Protein AF-0000000075249886 (afdb_homodimer)

Sequence (332 aa):
MVVPLLKQAVIFDPDPRWSGSDPETHKLWENEHRNGFTHSFVIHNPRDYGFQKGIPAKNGGERFGVSMYHQLHCLAIIHMVYFNQTDNHQHRRGLSSLEDMTLLNLLHVEHCFDYLRQAIQCSADSTVEWARVEENGKRKQVDGWGVPHYGCKDVRVIEDFIAQHQMVVPLLKQAVIFDPDPRWSGSDPETHKLWENEHRNGFTHSFVIHNPRDYGFQKGIPAKNGGERFGVSMYHQLHCLAIIHMVYFNQTDNHQHRRGLSSLEDMTLLNLLHVEHCFDYLRQAIQCSADSTVEWARVEENGKRKQVDGWGVPHYGCKDVRVIEDFIAQHQ

Radius of gyration: 20.51 Å; Cα contacts (8 Å, |Δi|>4): 536; chains: 2; bounding box: 47×63×44 Å

Secondary structure (DSSP, 8-state):
-PPPBPSSPEEP---GGGSSS-HHHHHHHHHHHHHHHHS-EEES-GGGGT----EE-TTSSEEEEEHHHHHHHHHHHHHHHHHHHHS------S-S-HHHHHHHHHHHHHHHHHHHHHHHHHH----EE-PPPPTTS-------TTPEES--B-HHHHHHHHHHT-/--PPBPSSPEEP---GGGSSS-HHHHHHHHHHHHHHHHS-EEES-GGGGT----EE-TTSSEEEEEHHHHHHHHHHHHHHHHHHHHS------S-S-HHHHHHHHHHHHHHHHHHHHHHHHHH----EE-PPPPTTS-------TTPEES--B-HHHHHHHHHHT-

InterPro domains:
  IPR021765 Mycotoxin biosynthesis protein UstYa-like [PF11807] (21-165)
  IPR021765 Mycotoxin biosynthesis protein UstYa-like [PTHR33365] (3-166)

pLDDT: mean 87.59, std 17.64, range [33.44, 98.88]

Solvent-accessible surface area (backbone atoms only — not comparable to full-atom values): 17968 Å² total; per-residue (Å²): 119,90,66,55,65,38,90,62,59,47,63,44,61,91,56,69,67,68,40,78,88,47,71,68,26,50,50,52,41,53,48,37,36,48,32,41,62,68,59,27,29,45,42,78,60,47,62,81,75,71,46,66,64,30,22,77,40,94,86,71,24,28,31,31,38,32,45,34,38,44,48,44,14,33,52,24,49,50,50,51,54,54,45,40,69,63,59,69,47,71,74,67,67,82,69,70,65,67,64,60,50,47,48,52,45,45,53,49,46,38,51,30,53,48,52,46,53,51,49,46,49,28,55,38,46,57,41,71,25,40,27,42,74,44,94,87,64,47,42,85,46,68,76,52,59,76,34,67,32,65,77,25,30,41,53,62,58,58,52,50,53,32,71,75,25,97,120,88,65,55,64,38,92,60,60,46,63,44,60,92,56,69,68,69,42,78,88,47,70,69,24,50,50,54,41,51,48,38,35,49,33,41,64,70,57,28,29,46,41,78,60,46,63,83,74,71,45,66,64,30,22,77,39,94,86,70,24,28,32,31,40,32,44,33,39,44,47,45,15,33,53,24,50,50,50,51,53,55,46,38,69,63,60,71,48,73,72,67,66,83,69,73,62,68,64,59,51,48,48,52,45,45,53,50,45,39,50,30,52,47,50,45,53,51,48,45,50,28,55,39,46,56,40,70,24,41,27,42,76,42,94,88,65,48,42,84,47,66,78,53,60,75,34,67,33,66,76,27,29,41,54,64,59,58,52,52,52,32,71,75,25,98

Foldseek 3Di:
DDFAFDQFWDFDADDCLCDDDDPSNLVVLVVLLCCQPLLKFWDQCVVVVVDDAAPQDPVNTHIDGDLVSVLSNLVSLLVCVVVVVVVVPCPVPDDPDPVVCVVVSVVSNVVNVVSNVVVCVVVVQPFDFAFDQDPVRDGDDTPRGRGTRRGHTDCVVSVVVSVVGD/DDFAFDPFWDFDADDCQCDDDDPSNLVVLVVLLCCQPLLKFWDQCVVVVVDDAAPQDPVNTHIDGDLVSVLSNLVSLLVCVVVCVVVVPCPVPDDPDPVVCVVVSVVSNVCNVVSNVVVCVVVVQPFDFAFDQDPVRDGDDTPRGRGTRRGHTDCVVSVVVSVVGD

Structure (mmCIF, N/CA/C/O backbone):
data_AF-0000000075249886-model_v1
#
loop_
_entity.id
_entity.type
_entity.pdbx_description
1 polymer 'HNH nuclease domain-containing protein'
#
loop_
_atom_site.group_PDB
_atom_site.id
_atom_site.type_symbol
_atom_site.label_atom_id
_atom_site.label_alt_id
_atom_site.label_comp_id
_atom_site.label_asym_id
_atom_site.label_entity_id
_atom_site.label_seq_id
_atom_site.pdbx_PDB_ins_code
_atom_site.Cartn_x
_atom_site.Cartn_y
_atom_site.Cartn_z
_atom_site.occupancy
_atom_site.B_iso_or_equiv
_atom_site.auth_seq_id
_atom_site.auth_comp_id
_atom_site.auth_asym_id
_atom_site.auth_atom_id
_atom_site.pdbx_PDB_model_num
ATOM 1 N N . MET A 1 1 ? -12.383 -14.469 -1.642 1 68.94 1 MET A N 1
ATOM 2 C CA . MET A 1 1 ? -12.57 -14.602 -0.2 1 68.94 1 MET A CA 1
ATOM 3 C C . MET A 1 1 ? -12.938 -13.258 0.426 1 68.94 1 MET A C 1
ATOM 5 O O . MET A 1 1 ? -12.336 -12.234 0.102 1 68.94 1 MET A O 1
ATOM 9 N N . VAL A 1 2 ? -14.047 -13.297 1.207 1 81.88 2 VAL A N 1
ATOM 10 C CA . VAL A 1 2 ? -14.469 -12.078 1.901 1 81.88 2 VAL A CA 1
ATOM 11 C C . VAL A 1 2 ? -13.789 -12 3.266 1 81.88 2 VAL A C 1
ATOM 13 O O . VAL A 1 2 ? -13.922 -12.914 4.086 1 81.88 2 VAL A O 1
ATOM 16 N N . VAL A 1 3 ? -12.977 -11.016 3.461 1 94.75 3 VAL A N 1
ATOM 17 C CA . VAL A 1 3 ? -12.297 -10.789 4.734 1 94.75 3 VAL A CA 1
ATOM 18 C C . VAL A 1 3 ? -13.055 -9.734 5.539 1 94.75 3 VAL A C 1
ATOM 20 O O . VAL A 1 3 ? -13.219 -8.602 5.09 1 94.75 3 VAL A O 1
ATOM 23 N N . PRO A 1 4 ? -13.562 -10.141 6.742 1 96.19 4 PRO A N 1
ATOM 24 C CA . PRO A 1 4 ? -14.352 -9.18 7.516 1 96.19 4 PRO A CA 1
ATOM 25 C C . PRO A 1 4 ? -13.516 -8.023 8.047 1 96.19 4 PRO A C 1
ATOM 27 O O . PRO A 1 4 ? -12.305 -8.164 8.242 1 96.19 4 PRO A O 1
ATOM 30 N N . LEU A 1 5 ? -14.211 -6.898 8.266 1 95.25 5 LEU A N 1
ATOM 31 C CA . LEU A 1 5 ? -13.586 -5.773 8.953 1 95.25 5 LEU A CA 1
ATOM 32 C C . LEU A 1 5 ? -13.367 -6.086 10.43 1 95.25 5 LEU A C 1
ATOM 34 O O . LEU A 1 5 ? -14.172 -6.785 11.039 1 95.25 5 LEU A O 1
ATOM 38 N N . LEU A 1 6 ? -12.273 -5.598 10.977 1 97.12 6 LEU A N 1
ATOM 39 C CA . LEU A 1 6 ? -12.086 -5.629 12.422 1 97.12 6 LEU A CA 1
ATOM 40 C C . LEU A 1 6 ? -13.109 -4.746 13.125 1 97.12 6 LEU A C 1
ATOM 42 O O . LEU A 1 6 ? -13.484 -3.689 12.609 1 97.12 6 LEU A O 1
ATOM 46 N N . LYS A 1 7 ? -13.531 -5.176 14.266 1 94.56 7 LYS A N 1
ATOM 47 C CA . LYS A 1 7 ? -14.5 -4.406 15.039 1 94.56 7 LYS A CA 1
ATOM 48 C C . LYS A 1 7 ? -13.867 -3.148 15.617 1 94.56 7 LYS A C 1
ATOM 50 O O . LYS A 1 7 ? -14.516 -2.102 15.703 1 94.56 7 LYS A O 1
ATOM 55 N N . GLN A 1 8 ? -12.672 -3.307 16.031 1 96.5 8 GLN A N 1
ATOM 56 C CA . GLN A 1 8 ? -11.969 -2.184 16.625 1 96.5 8 GLN A CA 1
ATOM 57 C C . GLN A 1 8 ? -11.062 -1.49 15.617 1 96.5 8 GLN A C 1
ATOM 59 O O . GLN A 1 8 ? -10.539 -2.131 14.703 1 96.5 8 GLN A O 1
ATOM 64 N N . ALA A 1 9 ? -10.914 -0.192 15.852 1 97 9 ALA A N 1
ATOM 65 C CA . ALA A 1 9 ? -9.984 0.563 15.008 1 97 9 ALA A CA 1
ATOM 66 C C . ALA A 1 9 ? -8.547 0.102 15.219 1 97 9 ALA A C 1
ATOM 68 O O . ALA A 1 9 ? -8.18 -0.33 16.312 1 97 9 ALA A O 1
ATOM 69 N N . VAL A 1 10 ? -7.766 0.147 14.18 1 98.44 10 VAL A N 1
ATOM 70 C CA . VAL A 1 10 ? -6.328 -0.089 14.266 1 98.44 10 VAL A CA 1
ATOM 71 C C . VAL A 1 10 ? -5.586 1.245 14.289 1 98.44 10 VAL A C 1
ATOM 73 O O . VAL A 1 10 ? -5.805 2.102 13.43 1 98.44 10 VAL A O 1
ATOM 76 N N . ILE A 1 11 ? -4.734 1.46 15.281 1 98.44 11 ILE A N 1
ATOM 77 C CA . ILE A 1 11 ? -3.926 2.67 15.359 1 98.44 11 ILE A CA 1
ATOM 78 C C . ILE A 1 11 ? -2.543 2.406 14.766 1 98.44 11 ILE A C 1
ATOM 80 O O . ILE A 1 11 ? -1.862 1.456 15.164 1 98.44 11 ILE A O 1
ATOM 84 N N . PHE A 1 12 ? -2.176 3.197 13.711 1 98.38 12 PHE A N 1
ATOM 85 C CA . PHE A 1 12 ? -0.809 3.104 13.211 1 98.38 12 PHE A CA 1
ATOM 86 C C . PHE A 1 12 ? 0.157 3.83 14.133 1 98.38 12 PHE A C 1
ATOM 88 O O . PHE A 1 12 ? -0.012 5.02 14.406 1 98.38 12 PHE A O 1
ATOM 95 N N . ASP A 1 13 ? 1.096 3.145 14.641 1 98.06 13 ASP A N 1
ATOM 96 C CA . ASP A 1 13 ? 2.184 3.691 15.445 1 98.06 13 ASP A CA 1
ATOM 97 C C . ASP A 1 13 ? 3.539 3.203 14.945 1 98.06 13 ASP A C 1
ATOM 99 O O . ASP A 1 13 ? 3.639 2.117 14.367 1 98.06 13 ASP A O 1
ATOM 103 N N . PRO A 1 14 ? 4.543 4.082 15.164 1 96.88 14 PRO A N 1
ATOM 104 C CA . PRO A 1 14 ? 5.863 3.592 14.758 1 96.88 14 PRO A CA 1
ATOM 105 C C . PRO A 1 14 ? 6.215 2.248 15.391 1 96.88 14 PRO A C 1
ATOM 107 O O . PRO A 1 14 ? 5.992 2.051 16.594 1 96.88 14 PRO A O 1
ATOM 110 N N . ASP A 1 15 ? 6.645 1.333 14.602 1 97.06 15 ASP A N 1
ATOM 111 C CA . ASP A 1 15 ? 7.152 0.042 15.062 1 97.06 15 ASP A CA 1
ATOM 112 C C . ASP A 1 15 ? 8.664 -0.043 14.898 1 97.06 15 ASP A C 1
ATOM 114 O O . ASP A 1 15 ? 9.172 -0.263 13.797 1 97.06 15 ASP A O 1
ATOM 118 N N . PRO A 1 16 ? 9.461 0.176 15.945 1 94.44 16 PRO A N 1
ATOM 119 C CA . PRO A 1 16 ? 10.922 0.271 15.836 1 94.44 16 PRO A CA 1
ATOM 120 C C . PRO A 1 16 ? 11.555 -0.993 15.258 1 94.44 16 PRO A C 1
ATOM 122 O O . PRO A 1 16 ? 12.68 -0.952 14.766 1 94.44 16 PRO A O 1
ATOM 125 N N . ARG A 1 17 ? 10.914 -2.127 15.344 1 95.81 17 ARG A N 1
ATOM 126 C CA . ARG A 1 17 ? 11.438 -3.365 14.781 1 95.81 17 ARG A CA 1
ATOM 127 C C . ARG A 1 17 ? 11.641 -3.24 13.273 1 95.81 17 ARG A C 1
ATOM 129 O O . ARG A 1 17 ? 12.453 -3.965 12.695 1 95.81 17 ARG A O 1
ATOM 136 N N . TRP A 1 18 ? 10.875 -2.395 12.633 1 95.25 18 TRP A N 1
ATOM 137 C CA . TRP A 1 18 ? 10.852 -2.316 11.18 1 95.25 18 TRP A CA 1
ATOM 138 C C . TRP A 1 18 ? 11.664 -1.121 10.688 1 95.25 18 TRP A C 1
ATOM 140 O O . TRP A 1 18 ? 11.625 -0.782 9.5 1 95.25 18 TRP A O 1
ATOM 150 N N . SER A 1 19 ? 12.32 -0.45 11.641 1 88.5 19 SER A N 1
ATOM 151 C CA . SER A 1 19 ? 13.133 0.717 11.305 1 88.5 19 SER A CA 1
ATOM 152 C C . SER A 1 19 ? 14.578 0.526 11.734 1 88.5 19 SER A C 1
ATOM 154 O O . SER A 1 19 ? 14.852 -0.1 12.766 1 88.5 19 SER A O 1
ATOM 156 N N . GLY A 1 20 ? 15.477 1.06 10.883 1 81.81 20 GLY A N 1
ATOM 157 C CA . GLY A 1 20 ? 16.891 0.994 11.219 1 81.81 20 GLY A CA 1
ATOM 158 C C . GLY A 1 20 ? 17.641 -0.061 10.43 1 81.81 20 GLY A C 1
ATOM 159 O O . GLY A 1 20 ? 17.094 -0.658 9.5 1 81.81 20 GLY A O 1
ATOM 160 N N . SER A 1 21 ? 18.953 -0.278 10.727 1 78 21 SER A N 1
ATOM 161 C CA . SER A 1 21 ? 19.828 -1.162 9.961 1 78 21 SER A CA 1
ATOM 162 C C . SER A 1 21 ? 20.328 -2.314 10.82 1 78 21 SER A C 1
ATOM 164 O O . SER A 1 21 ? 21.359 -2.928 10.508 1 78 21 SER A O 1
ATOM 166 N N . ASP A 1 22 ? 19.562 -2.633 11.836 1 85 22 ASP A N 1
ATOM 167 C CA . ASP A 1 22 ? 20 -3.738 12.68 1 85 22 ASP A CA 1
ATO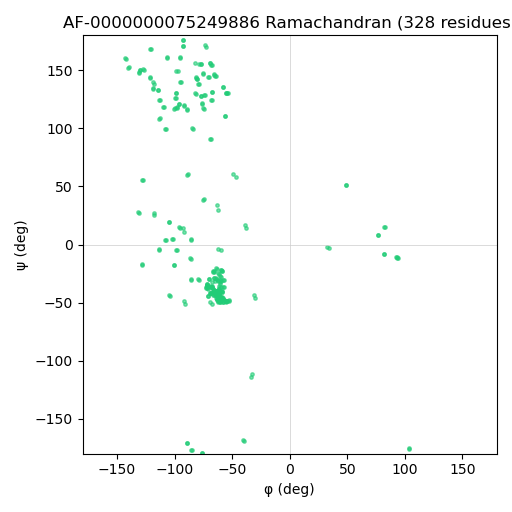M 168 C C . ASP A 1 22 ? 19.688 -5.086 12.031 1 85 22 ASP A C 1
ATOM 170 O O . ASP A 1 22 ? 18.828 -5.176 11.164 1 85 22 ASP A O 1
ATOM 174 N N . PRO A 1 23 ? 20.469 -6.137 12.422 1 87.25 23 PRO A N 1
ATOM 175 C CA . PRO A 1 23 ? 20.266 -7.465 11.844 1 87.25 23 PRO A CA 1
ATOM 176 C C . PRO A 1 23 ? 18.844 -7.988 12.039 1 87.25 23 PRO A C 1
ATOM 178 O O . PRO A 1 23 ? 18.312 -8.68 11.164 1 87.25 23 PRO A O 1
ATOM 181 N N . GLU A 1 24 ? 18.297 -7.699 13.133 1 92.25 24 GLU A N 1
ATOM 182 C CA . GLU A 1 24 ? 16.938 -8.172 13.383 1 92.25 24 GLU A CA 1
ATOM 183 C C . GLU A 1 24 ? 15.938 -7.508 12.438 1 92.25 24 GLU A C 1
ATOM 185 O O . GLU A 1 24 ? 15 -8.148 11.961 1 92.25 24 GLU A O 1
ATOM 190 N N . THR A 1 25 ? 16.109 -6.223 12.203 1 91.94 25 THR A N 1
ATOM 191 C CA . THR A 1 25 ? 15.266 -5.508 11.242 1 91.94 25 THR A CA 1
ATOM 192 C C . THR A 1 25 ? 15.414 -6.109 9.844 1 91.94 25 THR A C 1
ATOM 194 O 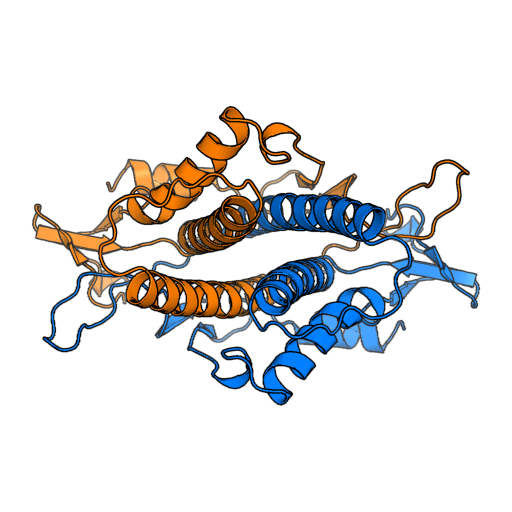O . THR A 1 25 ? 14.414 -6.336 9.156 1 91.94 25 THR A O 1
ATOM 197 N N . HIS A 1 26 ? 16.594 -6.434 9.5 1 87 26 HIS A N 1
ATOM 198 C CA . HIS A 1 26 ? 16.859 -7.027 8.195 1 87 26 HIS A CA 1
ATOM 199 C C . HIS A 1 26 ? 16.188 -8.383 8.062 1 87 26 HIS A C 1
ATOM 201 O O . HIS A 1 26 ? 15.633 -8.711 7.008 1 87 26 HIS A O 1
ATOM 207 N N . LYS A 1 27 ? 16.25 -9.117 9.07 1 92.19 27 LYS A N 1
ATOM 208 C CA . LYS A 1 27 ? 15.617 -10.43 9.062 1 92.19 27 LYS A CA 1
ATOM 209 C C . LYS A 1 27 ? 14.109 -10.312 8.859 1 92.19 27 LYS A C 1
ATOM 211 O O . LYS A 1 27 ? 13.5 -11.109 8.141 1 92.19 27 LYS A O 1
ATOM 216 N N . LEU A 1 28 ? 13.477 -9.336 9.492 1 95.44 28 LEU A N 1
ATOM 217 C CA . LEU A 1 28 ? 12.047 -9.125 9.344 1 95.44 28 LEU A CA 1
ATOM 218 C C . LEU A 1 28 ? 11.688 -8.797 7.895 1 95.44 28 LEU A C 1
ATOM 220 O O . LEU A 1 28 ? 10.742 -9.359 7.344 1 95.44 28 LEU A O 1
ATOM 224 N N . TRP A 1 29 ? 12.422 -7.918 7.285 1 94.19 29 TRP A N 1
ATOM 225 C CA . TRP A 1 29 ? 12.148 -7.535 5.902 1 94.19 29 TRP A CA 1
ATOM 226 C C . TRP A 1 29 ? 12.453 -8.688 4.949 1 94.19 29 TRP A C 1
ATOM 228 O O . TRP A 1 29 ? 11.727 -8.891 3.971 1 94.19 29 TRP A O 1
ATOM 238 N N . GLU A 1 30 ? 13.492 -9.5 5.215 1 91.06 30 GLU A N 1
ATOM 239 C CA . GLU A 1 30 ? 13.766 -10.703 4.434 1 91.06 30 GLU A CA 1
ATOM 240 C C . GLU A 1 30 ? 12.602 -11.688 4.52 1 91.06 30 GLU A C 1
ATOM 242 O O . GLU A 1 30 ? 12.242 -12.32 3.523 1 91.06 30 GLU A O 1
ATOM 247 N N . ASN A 1 31 ? 12.094 -11.797 5.695 1 93.94 31 ASN A N 1
ATOM 248 C CA . ASN A 1 31 ? 10.938 -12.672 5.863 1 93.94 31 ASN A CA 1
ATOM 249 C C . ASN A 1 31 ? 9.742 -12.195 5.039 1 93.94 31 ASN A C 1
ATOM 251 O O . ASN A 1 31 ? 9.039 -13 4.434 1 93.94 31 ASN A O 1
ATOM 255 N N . GLU A 1 32 ? 9.5 -10.867 5.07 1 95.31 32 GLU A N 1
ATOM 256 C CA . GLU A 1 32 ? 8.406 -10.336 4.254 1 95.31 32 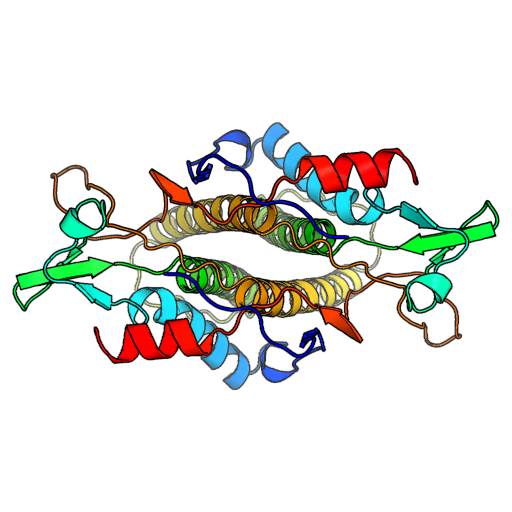GLU A CA 1
ATOM 257 C C . GLU A 1 32 ? 8.648 -10.594 2.771 1 95.31 32 GLU A C 1
ATOM 259 O O . GLU A 1 32 ? 7.703 -10.875 2.025 1 95.31 32 GLU A O 1
ATOM 264 N N . HIS A 1 33 ? 9.891 -10.508 2.324 1 92.62 33 HIS A N 1
ATOM 265 C CA . HIS A 1 33 ? 10.25 -10.852 0.955 1 92.62 33 HIS A CA 1
ATOM 266 C C . HIS A 1 33 ? 9.898 -12.305 0.641 1 92.62 33 HIS A C 1
ATOM 268 O O . HIS A 1 33 ? 9.25 -12.586 -0.367 1 92.62 33 HIS A O 1
ATOM 274 N N . ARG A 1 34 ? 10.25 -13.211 1.52 1 92.56 34 ARG A N 1
ATOM 275 C CA . ARG A 1 34 ? 10.039 -14.641 1.312 1 92.56 34 ARG A CA 1
ATOM 276 C C . ARG A 1 34 ? 8.555 -14.992 1.383 1 92.56 34 ARG A C 1
ATOM 278 O O . ARG A 1 34 ? 8.094 -15.898 0.69 1 92.56 34 ARG A O 1
ATOM 285 N N . ASN A 1 35 ? 7.805 -14.211 2.172 1 91.19 35 ASN A N 1
ATOM 286 C CA . ASN A 1 35 ? 6.375 -14.461 2.344 1 91.19 35 ASN A CA 1
ATOM 287 C C . ASN A 1 35 ? 5.621 -14.352 1.021 1 91.19 35 ASN A C 1
ATOM 289 O O . ASN A 1 35 ? 4.555 -14.945 0.855 1 91.19 35 ASN A O 1
ATOM 293 N N . GLY A 1 36 ? 6.176 -13.586 0.08 1 89.56 36 GLY A N 1
ATOM 294 C CA . GLY A 1 36 ? 5.574 -13.516 -1.241 1 89.56 36 GLY A CA 1
ATOM 295 C C . GLY A 1 36 ? 5.492 -14.867 -1.932 1 89.56 36 GLY A C 1
ATOM 296 O O . GLY A 1 36 ? 4.629 -15.078 -2.785 1 89.56 36 GLY A O 1
ATOM 297 N N . PHE A 1 37 ? 6.355 -15.773 -1.481 1 88.88 37 PHE A N 1
ATOM 298 C CA . PHE A 1 37 ? 6.391 -17.109 -2.053 1 88.88 37 PHE A CA 1
ATOM 299 C C . PHE A 1 37 ? 5.738 -18.125 -1.113 1 88.88 37 PHE A C 1
ATOM 301 O O . PHE A 1 37 ? 4.922 -18.938 -1.542 1 88.88 37 PHE A O 1
ATOM 308 N N . THR A 1 38 ? 6.047 -18.016 0.142 1 92.75 38 THR A N 1
ATOM 309 C CA . THR A 1 38 ? 5.648 -19.047 1.094 1 92.75 38 THR A CA 1
ATOM 310 C C . THR A 1 38 ? 4.184 -18.875 1.493 1 92.75 38 THR A C 1
ATOM 312 O O . THR A 1 38 ? 3.518 -19.844 1.862 1 92.75 38 THR A O 1
ATOM 315 N N . HIS A 1 39 ? 3.705 -17.672 1.487 1 96.19 39 HIS A N 1
ATOM 316 C CA . HIS A 1 39 ? 2.309 -17.438 1.832 1 96.19 39 HIS A CA 1
ATOM 317 C C . HIS A 1 39 ? 1.415 -17.516 0.598 1 96.19 39 HIS A C 1
ATOM 319 O O . HIS A 1 39 ? 0.758 -16.531 0.24 1 96.19 39 HIS A O 1
ATOM 325 N N . SER A 1 40 ? 1.434 -18.641 -0.018 1 96.62 40 SER A N 1
ATOM 326 C CA . SER A 1 40 ? 0.606 -19.062 -1.143 1 96.62 40 SER A CA 1
ATOM 327 C C . SER A 1 40 ? -0.212 -20.297 -0.789 1 96.62 40 SER A C 1
ATOM 329 O O . SER A 1 40 ? -0.057 -20.859 0.297 1 96.62 40 SER A O 1
ATOM 331 N N . PHE A 1 41 ? -1.196 -20.625 -1.673 1 96.69 41 PHE A N 1
ATOM 332 C CA . PHE A 1 41 ? -2.049 -21.75 -1.348 1 96.69 41 PHE A CA 1
ATOM 333 C C . PHE A 1 41 ? -2.395 -22.547 -2.604 1 96.69 41 PHE A C 1
ATOM 335 O O . PHE A 1 41 ? -2.199 -22.062 -3.721 1 96.69 41 PHE A O 1
ATOM 342 N N . VAL A 1 42 ? -2.799 -23.781 -2.416 1 97.06 42 VAL A N 1
ATOM 343 C CA . VAL A 1 42 ? -3.121 -24.703 -3.502 1 97.06 42 VAL A CA 1
ATOM 344 C C . VAL A 1 42 ? -4.605 -25.047 -3.461 1 97.06 42 VAL A C 1
ATOM 346 O O . VAL A 1 42 ? -5.156 -25.328 -2.391 1 97.06 42 VAL A O 1
ATOM 349 N N . ILE A 1 43 ? -5.188 -24.969 -4.57 1 95.12 43 ILE A N 1
ATOM 350 C CA . ILE A 1 43 ? -6.566 -25.422 -4.715 1 95.12 43 ILE A CA 1
ATOM 351 C C . ILE A 1 43 ? -6.664 -26.406 -5.871 1 95.12 43 ILE A C 1
ATOM 353 O O . ILE A 1 43 ? -5.902 -26.328 -6.836 1 95.12 43 ILE A O 1
ATOM 357 N N . HIS A 1 44 ? -7.625 -27.328 -5.762 1 95.75 44 HIS A N 1
ATOM 358 C CA . HIS A 1 44 ? -7.727 -28.406 -6.738 1 95.75 44 HIS A CA 1
ATOM 359 C C . HIS A 1 44 ? -8.82 -28.125 -7.766 1 95.75 44 HIS A C 1
ATOM 361 O O . HIS A 1 44 ? -8.836 -28.719 -8.844 1 95.75 44 HIS A O 1
ATOM 367 N N . ASN A 1 45 ? -9.75 -27.188 -7.445 1 95.25 45 ASN A N 1
ATOM 368 C CA . ASN A 1 45 ? -10.852 -26.859 -8.352 1 95.25 45 ASN A CA 1
ATOM 369 C C . ASN A 1 45 ? -10.93 -25.359 -8.609 1 95.25 45 ASN A C 1
ATOM 371 O O . ASN A 1 45 ? -12 -24.766 -8.484 1 95.25 45 ASN A O 1
ATOM 375 N N . PRO A 1 46 ? -9.859 -24.75 -9.078 1 95.31 46 PRO A N 1
ATOM 376 C CA . PRO A 1 46 ? -9.836 -23.281 -9.195 1 95.31 46 PRO A CA 1
ATOM 377 C C . PRO A 1 46 ? -10.867 -22.75 -10.195 1 95.31 46 PRO A C 1
ATOM 379 O O . PRO A 1 46 ? -11.383 -21.641 -10.023 1 95.31 46 PRO A O 1
ATOM 382 N N . ARG A 1 47 ? -11.188 -23.594 -11.203 1 95.94 47 ARG A N 1
ATOM 383 C CA . ARG A 1 47 ? -12.125 -23.125 -12.219 1 95.94 47 ARG A CA 1
ATOM 384 C C . ARG A 1 47 ? -13.516 -22.922 -11.625 1 95.94 47 ARG A C 1
ATOM 386 O O . ARG A 1 47 ? -14.289 -22.094 -12.109 1 95.94 47 ARG A O 1
ATOM 393 N N . ASP A 1 48 ? -13.828 -23.578 -10.562 1 95.06 48 ASP A N 1
ATOM 394 C CA . ASP A 1 48 ? -15.109 -23.406 -9.875 1 95.06 48 ASP A CA 1
ATOM 395 C C . ASP A 1 48 ? -15.266 -22 -9.328 1 95.06 48 ASP A C 1
ATOM 397 O O . ASP A 1 48 ? -16.375 -21.547 -9.07 1 95.06 48 ASP A O 1
ATOM 401 N N . TYR A 1 49 ? -14.195 -2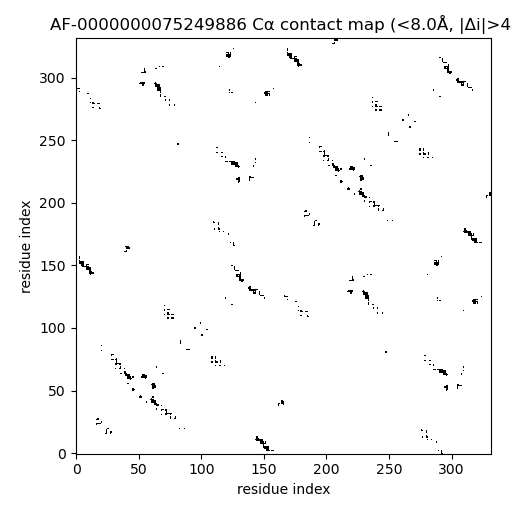1.344 -9.164 1 92.25 49 TYR A N 1
ATOM 402 C CA . TYR A 1 49 ? -14.211 -20 -8.578 1 92.25 49 TYR A CA 1
ATOM 403 C C . TYR A 1 49 ? -13.922 -18.938 -9.633 1 92.25 49 TYR A C 1
ATOM 405 O O . TYR A 1 49 ? -13.734 -17.766 -9.305 1 92.25 49 TYR A O 1
ATOM 413 N N . GLY A 1 50 ? -13.789 -19.406 -10.891 1 92.88 50 GLY A N 1
ATOM 414 C CA . GLY A 1 50 ? -13.531 -18.469 -11.969 1 92.88 50 GLY A CA 1
ATOM 415 C C . GLY A 1 50 ? -12.07 -18.078 -12.094 1 92.88 50 GLY A C 1
ATOM 416 O O . GLY A 1 50 ? -11.734 -17.109 -12.781 1 92.88 50 GLY A O 1
ATOM 417 N N . PHE A 1 51 ? -11.203 -18.859 -11.43 1 95.62 51 PHE A N 1
ATOM 418 C CA . PHE A 1 51 ? -9.781 -18.547 -11.492 1 95.62 51 PHE A CA 1
ATOM 419 C C . PHE A 1 51 ? -9.156 -19.094 -12.781 1 95.62 51 PHE A C 1
ATOM 421 O O . PHE A 1 51 ? -9.547 -20.156 -13.258 1 95.62 51 PHE A O 1
ATOM 428 N N . GLN A 1 52 ? -8.219 -18.328 -13.32 1 96.31 52 GLN A N 1
ATOM 429 C CA . GLN A 1 52 ? -7.367 -18.875 -14.367 1 96.31 52 GLN A CA 1
ATOM 430 C C . GLN A 1 52 ? -6.312 -19.812 -13.781 1 96.31 52 GLN A C 1
ATOM 432 O O . GLN A 1 52 ? -6.27 -20.031 -12.57 1 96.31 52 GLN A O 1
ATOM 437 N N . LYS A 1 53 ? -5.504 -20.328 -14.672 1 96.94 53 LYS A N 1
ATOM 438 C CA . LYS A 1 53 ? -4.566 -21.375 -14.25 1 96.94 53 LYS A CA 1
ATOM 439 C C . LYS A 1 53 ? -3.506 -20.812 -13.312 1 96.94 53 LYS A C 1
ATOM 441 O O . LYS A 1 53 ? -2.945 -19.75 -13.562 1 96.94 53 LYS A O 1
ATOM 446 N N . GLY A 1 54 ? -3.316 -21.516 -12.211 1 97.69 54 GLY A N 1
ATOM 447 C CA . GLY A 1 54 ? -2.223 -21.219 -11.297 1 97.69 54 GLY A CA 1
ATOM 448 C C . GLY A 1 54 ? -0.943 -21.953 -11.641 1 97.69 54 GLY A C 1
ATOM 449 O O . GLY A 1 54 ? -0.792 -22.469 -12.75 1 97.69 54 GLY A O 1
ATOM 450 N N . ILE A 1 55 ? 0.024 -21.875 -10.734 1 97.19 55 ILE A N 1
ATOM 451 C CA . ILE A 1 55 ? 1.245 -22.656 -10.867 1 97.19 55 ILE A CA 1
ATOM 452 C C . ILE A 1 55 ? 0.958 -24.125 -10.539 1 97.19 55 ILE A C 1
ATOM 454 O O . ILE A 1 55 ? 0.415 -24.422 -9.469 1 97.19 55 ILE A O 1
ATOM 458 N N . PRO A 1 56 ? 1.356 -24.984 -11.422 1 96.44 56 PRO A N 1
ATOM 459 C CA . PRO A 1 56 ? 1.118 -26.391 -11.102 1 96.44 56 PRO A CA 1
ATOM 460 C C . PRO A 1 56 ? 1.777 -26.812 -9.789 1 96.44 56 PRO A C 1
ATOM 462 O O . PRO A 1 56 ? 2.932 -26.469 -9.531 1 96.44 56 PRO A O 1
ATOM 465 N N . ALA A 1 57 ? 0.972 -27.562 -9 1 95.25 57 ALA A N 1
ATOM 466 C CA . ALA A 1 57 ? 1.485 -28.062 -7.73 1 95.25 57 ALA A CA 1
ATOM 467 C C . ALA A 1 57 ? 1.752 -29.562 -7.809 1 95.25 57 ALA A C 1
ATOM 469 O O . ALA A 1 57 ? 1.216 -30.25 -8.68 1 95.25 57 ALA A O 1
ATOM 470 N N . LYS A 1 58 ? 2.58 -30.078 -6.879 1 90.31 58 LYS A N 1
ATOM 471 C CA . LYS A 1 58 ? 2.98 -31.469 -6.875 1 90.31 58 LYS A CA 1
ATOM 472 C C . LYS A 1 58 ? 1.786 -32.375 -6.594 1 90.31 58 LYS A C 1
ATOM 474 O O . LYS A 1 58 ? 1.73 -33.5 -7.086 1 90.31 58 LYS A O 1
ATOM 479 N N . ASN A 1 59 ? 0.826 -31.953 -5.898 1 88.88 59 ASN A N 1
ATOM 480 C CA . ASN A 1 59 ? -0.292 -32.781 -5.484 1 88.88 59 ASN A CA 1
ATOM 481 C C . ASN A 1 59 ? -1.449 -32.719 -6.477 1 88.88 59 ASN A C 1
ATOM 483 O O . ASN A 1 59 ? -2.568 -33.125 -6.164 1 88.88 59 ASN A O 1
ATOM 487 N N . GLY A 1 60 ? -1.181 -32.125 -7.648 1 91.25 60 GLY A N 1
ATOM 488 C CA . GLY A 1 60 ? -2.195 -32.094 -8.688 1 91.25 60 GLY A CA 1
ATOM 489 C C . GLY A 1 60 ? -3.021 -30.828 -8.664 1 91.25 60 GLY A C 1
ATOM 490 O O . GLY A 1 60 ? -3.812 -30.578 -9.578 1 91.25 60 GLY A O 1
ATOM 491 N N . GLY A 1 61 ? -2.938 -30.031 -7.664 1 96.38 61 GLY A N 1
ATOM 492 C CA . GLY A 1 61 ? -3.615 -28.75 -7.617 1 96.38 61 GLY A CA 1
ATOM 493 C C . GLY A 1 61 ? -2.828 -27.625 -8.281 1 96.38 61 GLY A C 1
ATOM 494 O O . GLY A 1 61 ? -1.887 -27.891 -9.031 1 96.38 61 GLY A O 1
ATOM 495 N N . GLU A 1 62 ? -3.391 -26.453 -8.195 1 97.69 62 GLU A N 1
ATOM 496 C CA . GLU A 1 62 ? -2.738 -25.25 -8.688 1 97.69 62 GLU A CA 1
ATOM 497 C C . GLU A 1 62 ? -2.49 -24.25 -7.551 1 97.69 62 GLU A C 1
ATOM 499 O O . GLU A 1 62 ? -3.334 -24.094 -6.672 1 97.69 62 GLU A O 1
ATOM 504 N N . ARG A 1 63 ? -1.277 -23.656 -7.625 1 97.62 63 ARG A N 1
ATOM 505 C CA . ARG A 1 63 ? -0.865 -22.719 -6.574 1 97.62 63 ARG A CA 1
ATOM 506 C C . ARG A 1 63 ? -1.178 -21.281 -6.961 1 97.62 63 ARG A C 1
ATOM 508 O O . ARG A 1 63 ? -0.971 -20.891 -8.109 1 97.62 63 ARG A O 1
ATOM 515 N N . PHE A 1 64 ? -1.652 -20.5 -5.992 1 97.94 64 PHE A N 1
ATOM 516 C CA . PHE A 1 64 ? -2.072 -19.125 -6.18 1 97.94 64 PHE A CA 1
ATOM 517 C C . PHE A 1 64 ? -1.452 -18.219 -5.117 1 97.94 64 PHE A C 1
ATOM 519 O O . PHE A 1 64 ? -1.14 -18.672 -4.016 1 97.94 64 PHE A O 1
ATOM 526 N N . GLY A 1 65 ? -1.185 -16.984 -5.512 1 97.56 65 GLY A N 1
ATOM 527 C CA . GLY A 1 65 ? -0.769 -15.969 -4.555 1 97.56 65 GLY A CA 1
ATOM 528 C C . GLY A 1 65 ? -1.926 -15.156 -4.004 1 97.56 65 GLY A C 1
ATOM 529 O O . GLY A 1 65 ? -3.062 -15.297 -4.457 1 97.56 65 GLY A O 1
ATOM 530 N N . VAL A 1 66 ? -1.642 -14.375 -3.012 1 98 66 VAL A N 1
ATOM 531 C CA . VAL A 1 66 ? -2.568 -13.406 -2.434 1 98 66 VAL A CA 1
ATOM 532 C C . VAL A 1 66 ? -2 -12 -2.58 1 98 66 VAL A C 1
ATOM 534 O O . VAL A 1 66 ? -0.838 -11.75 -2.252 1 98 66 VAL A O 1
ATOM 537 N N . SER A 1 67 ? -2.803 -11.109 -2.994 1 98.44 67 SER A N 1
ATOM 538 C CA . SER A 1 67 ? -2.359 -9.758 -3.334 1 98.44 67 SER A CA 1
ATOM 539 C C . SER A 1 67 ? -1.706 -9.07 -2.137 1 98.44 67 SER A C 1
ATOM 541 O O . SER A 1 67 ? -0.708 -8.367 -2.289 1 98.44 67 SER A O 1
ATOM 543 N N . MET A 1 68 ? -2.203 -9.219 -0.916 1 98.56 68 MET A N 1
ATOM 544 C CA . MET A 1 68 ? -1.609 -8.57 0.252 1 98.56 68 MET A CA 1
ATOM 545 C C . MET A 1 68 ? -0.15 -8.984 0.417 1 98.56 68 MET A C 1
ATOM 547 O O . MET A 1 68 ? 0.719 -8.133 0.624 1 98.56 68 MET A O 1
ATOM 551 N N . TYR A 1 69 ? 0.106 -10.242 0.298 1 98.31 69 TYR A N 1
ATOM 552 C CA . TYR A 1 69 ? 1.471 -10.727 0.478 1 98.31 69 TYR A CA 1
ATOM 553 C C . TYR A 1 69 ? 2.352 -10.32 -0.697 1 98.31 69 TYR A C 1
ATOM 555 O O . TYR A 1 69 ? 3.549 -10.07 -0.527 1 98.31 69 TYR A O 1
ATOM 563 N N . HIS A 1 70 ? 1.771 -10.281 -1.888 1 98.19 70 HIS A N 1
ATOM 564 C CA . HIS A 1 70 ? 2.504 -9.742 -3.029 1 98.19 70 HIS A CA 1
ATOM 565 C C . HIS A 1 70 ? 2.93 -8.297 -2.781 1 98.19 70 HIS A C 1
ATOM 567 O O . HIS A 1 70 ? 4.078 -7.93 -3.045 1 98.19 70 HIS A O 1
ATOM 573 N N . GLN A 1 71 ? 1.999 -7.5 -2.268 1 98.62 71 GLN A N 1
ATOM 574 C CA . GLN A 1 71 ? 2.291 -6.109 -1.938 1 98.62 71 GLN A CA 1
ATOM 575 C C . GLN A 1 71 ? 3.416 -6.012 -0.911 1 98.62 71 GLN A C 1
ATOM 577 O O . GLN A 1 71 ? 4.352 -5.227 -1.079 1 98.62 71 GLN A O 1
ATOM 582 N N . LEU A 1 72 ? 3.326 -6.809 0.159 1 98.5 72 LEU A N 1
ATOM 583 C CA . LEU A 1 72 ? 4.359 -6.809 1.189 1 98.5 72 LEU A CA 1
ATOM 584 C C . LEU A 1 72 ? 5.691 -7.285 0.623 1 98.5 72 LEU A C 1
ATOM 586 O O . LEU A 1 72 ? 6.746 -6.754 0.975 1 98.5 72 LEU A O 1
ATOM 590 N N . HIS A 1 73 ? 5.68 -8.273 -0.21 1 96.75 73 HIS A N 1
ATOM 591 C CA . HIS A 1 73 ? 6.848 -8.773 -0.921 1 96.75 73 HIS A CA 1
ATOM 592 C C . HIS A 1 73 ? 7.508 -7.676 -1.746 1 96.75 73 HIS A C 1
ATOM 594 O O . HIS A 1 73 ? 8.727 -7.512 -1.701 1 96.75 73 HIS A O 1
ATOM 600 N N . CYS A 1 74 ? 6.672 -6.965 -2.494 1 96.88 74 CYS A N 1
ATOM 601 C CA . CYS A 1 74 ? 7.176 -5.855 -3.297 1 96.88 74 CYS A CA 1
ATOM 602 C C . CYS A 1 74 ? 7.809 -4.789 -2.414 1 96.88 74 CYS A C 1
ATOM 604 O O . CYS A 1 74 ? 8.891 -4.285 -2.719 1 96.88 74 CYS A O 1
ATOM 606 N N . LEU A 1 75 ? 7.121 -4.418 -1.321 1 97 75 LEU A N 1
ATOM 607 C CA . LEU A 1 75 ? 7.648 -3.414 -0.404 1 97 75 LEU A CA 1
ATOM 608 C C . LEU A 1 75 ? 8.992 -3.855 0.169 1 97 75 LEU A C 1
ATOM 610 O O . LEU A 1 75 ? 9.922 -3.051 0.273 1 97 75 LEU A O 1
ATOM 614 N N . ALA A 1 76 ? 9.102 -5.109 0.493 1 94.62 76 ALA A N 1
ATOM 615 C CA . ALA A 1 76 ? 10.328 -5.668 1.049 1 94.62 76 ALA A CA 1
ATOM 616 C C . ALA A 1 76 ? 11.469 -5.613 0.031 1 94.62 76 ALA A C 1
ATOM 618 O O . ALA A 1 76 ? 12.609 -5.309 0.382 1 94.62 76 ALA A O 1
ATOM 619 N N . ILE A 1 77 ? 11.18 -5.918 -1.235 1 92.5 77 ILE A N 1
ATOM 620 C CA . ILE A 1 77 ? 12.188 -5.859 -2.285 1 92.5 77 ILE A CA 1
ATOM 621 C C . ILE A 1 77 ? 12.734 -4.438 -2.404 1 92.5 77 ILE A C 1
ATOM 623 O O . ILE A 1 77 ? 13.945 -4.23 -2.449 1 92.5 77 ILE A O 1
ATOM 627 N N . ILE A 1 78 ? 11.828 -3.467 -2.422 1 91.19 78 ILE A N 1
ATOM 628 C CA . ILE A 1 78 ? 12.25 -2.076 -2.52 1 91.19 78 ILE A CA 1
ATOM 629 C C . ILE A 1 78 ? 13.109 -1.712 -1.308 1 91.19 78 ILE A C 1
ATOM 631 O O . ILE A 1 78 ? 14.141 -1.045 -1.444 1 91.19 78 ILE A O 1
ATOM 635 N N . HIS A 1 79 ? 12.641 -2.117 -0.083 1 91.25 79 HIS A N 1
ATOM 636 C CA . HIS A 1 79 ? 13.391 -1.857 1.142 1 91.25 79 HIS A CA 1
ATOM 637 C C . HIS A 1 79 ? 14.797 -2.424 1.057 1 91.25 79 HIS A C 1
ATOM 639 O O . HIS A 1 79 ? 15.773 -1.732 1.372 1 91.25 79 HIS A O 1
ATOM 645 N N . MET A 1 80 ? 14.922 -3.676 0.637 1 86.12 80 MET A N 1
ATOM 646 C CA . MET A 1 80 ? 16.203 -4.371 0.583 1 86.12 80 MET A CA 1
ATOM 647 C C . MET A 1 80 ? 17.141 -3.715 -0.432 1 86.12 80 MET A C 1
ATOM 649 O O . MET A 1 80 ? 18.328 -3.574 -0.182 1 86.12 80 MET A O 1
ATOM 653 N N . VAL A 1 81 ? 16.609 -3.352 -1.552 1 81.75 81 VAL A N 1
ATOM 654 C CA . VAL A 1 81 ? 17.422 -2.701 -2.568 1 81.75 81 VAL A CA 1
ATOM 655 C C . VAL A 1 81 ? 17.891 -1.341 -2.062 1 81.75 81 VAL A C 1
ATOM 657 O O . VAL A 1 81 ? 19.047 -0.958 -2.271 1 81.75 81 VAL A O 1
ATOM 660 N N . TYR A 1 82 ? 17.031 -0.61 -1.456 1 78.19 82 TYR A N 1
ATOM 661 C CA . TYR A 1 82 ? 17.359 0.693 -0.892 1 78.19 82 TYR A CA 1
ATOM 662 C C . TYR A 1 82 ? 18.484 0.574 0.134 1 78.19 82 TYR A C 1
ATOM 664 O O . TYR A 1 82 ? 19.469 1.313 0.076 1 78.19 82 TYR A O 1
ATOM 672 N N . PHE A 1 83 ? 18.438 -0.305 1.072 1 74.38 83 PHE A N 1
ATOM 673 C CA . PHE A 1 83 ? 19.375 -0.361 2.184 1 74.38 83 PHE A CA 1
ATOM 674 C C . PHE A 1 83 ? 20.625 -1.156 1.803 1 74.38 83 PHE A C 1
ATOM 676 O O . PHE A 1 83 ? 21.672 -0.994 2.414 1 74.38 83 PHE A O 1
ATOM 683 N N . ASN A 1 84 ? 20.5 -2.133 0.893 1 65.88 84 ASN A N 1
ATOM 684 C CA . ASN A 1 84 ? 21.734 -2.73 0.374 1 65.88 84 ASN A CA 1
ATOM 685 C C . ASN A 1 84 ? 22.594 -1.702 -0.354 1 65.88 84 ASN A C 1
ATOM 687 O O . ASN A 1 84 ? 23.812 -1.764 -0.298 1 65.88 84 ASN A O 1
ATOM 691 N N . GLN A 1 85 ? 22 -0.914 -1.021 1 56.72 85 GLN A N 1
ATOM 692 C CA . GLN A 1 85 ? 22.719 0.155 -1.7 1 56.72 85 GLN A CA 1
ATOM 693 C C . GLN A 1 85 ? 23.312 1.142 -0.697 1 56.72 85 GLN A C 1
ATOM 695 O O . GLN A 1 85 ? 24.391 1.691 -0.921 1 56.72 85 GLN A O 1
ATOM 700 N N . THR A 1 86 ? 22.641 1.307 0.384 1 49.56 86 THR A N 1
ATOM 701 C CA . THR A 1 86 ? 23.109 2.326 1.32 1 49.56 86 THR A CA 1
ATOM 702 C C . THR A 1 86 ? 24.062 1.723 2.35 1 49.56 86 THR A C 1
ATOM 704 O O . THR A 1 86 ? 24.938 2.412 2.865 1 49.56 86 THR A O 1
ATOM 707 N N . ASP A 1 87 ? 23.672 0.569 2.984 1 49.41 87 ASP A N 1
ATOM 708 C CA . ASP A 1 87 ? 24.516 0.015 4.031 1 49.41 87 ASP A CA 1
ATOM 709 C C . ASP A 1 87 ? 25.75 -0.662 3.434 1 49.41 87 ASP A C 1
ATOM 711 O O . ASP A 1 87 ? 26.594 -1.181 4.164 1 49.41 87 ASP A O 1
ATOM 715 N N . ASN A 1 88 ? 26.312 -0.164 2.473 1 42.5 88 ASN A N 1
ATOM 716 C CA . ASN A 1 88 ? 27.516 -0.824 1.973 1 42.5 88 ASN A CA 1
ATOM 717 C C . ASN A 1 88 ? 27.453 -2.336 2.164 1 42.5 88 ASN A C 1
ATOM 719 O O . ASN A 1 88 ? 28.484 -3.008 2.217 1 42.5 88 ASN A O 1
ATOM 723 N N . HIS A 1 89 ? 26.453 -2.799 2.73 1 40.22 89 HIS A N 1
ATOM 724 C CA . HIS A 1 89 ? 26.438 -4.234 2.979 1 40.22 89 HIS A CA 1
ATOM 725 C C . HIS A 1 89 ? 26.328 -5.02 1.674 1 40.22 89 HIS A C 1
ATOM 727 O O . HIS A 1 89 ? 25.453 -4.738 0.849 1 40.22 89 HIS A O 1
ATOM 733 N N . GLN A 1 90 ? 27.422 -5.32 1.174 1 36.78 90 GLN A N 1
ATOM 734 C CA . GLN A 1 90 ? 27.719 -6.242 0.084 1 36.78 90 GLN A CA 1
ATOM 735 C C . GLN A 1 90 ? 26.828 -7.48 0.152 1 36.78 90 GLN A C 1
ATOM 737 O O . GLN A 1 90 ? 27.297 -8.586 0.419 1 36.78 90 GLN A O 1
ATOM 742 N N . HIS A 1 91 ? 25.844 -7.48 0.862 1 35.66 91 HIS A N 1
ATOM 743 C CA . HIS A 1 91 ? 25.266 -8.82 0.791 1 35.66 91 HIS A CA 1
ATOM 744 C C . HIS A 1 91 ? 24.828 -9.156 -0.63 1 35.66 91 HIS A C 1
ATOM 746 O O . HIS A 1 91 ? 23.641 -9.078 -0.951 1 35.66 91 HIS A O 1
ATOM 752 N N . ARG A 1 92 ? 25.469 -8.625 -1.53 1 37.81 92 ARG A N 1
ATOM 753 C CA . ARG A 1 92 ? 25.328 -9.109 -2.898 1 37.81 92 ARG A CA 1
ATOM 754 C C . ARG A 1 92 ? 25.406 -10.633 -2.953 1 37.81 92 ARG A C 1
ATOM 756 O O . ARG A 1 92 ? 26.5 -11.203 -2.893 1 37.81 92 ARG A O 1
ATOM 763 N N . ARG A 1 93 ? 24.625 -11.383 -2.326 1 37.66 93 ARG A N 1
ATOM 764 C CA . ARG A 1 93 ? 24.859 -12.758 -2.748 1 37.66 93 ARG A CA 1
ATOM 765 C C . ARG A 1 93 ? 25.109 -12.828 -4.25 1 37.66 93 ARG A C 1
ATOM 767 O O . ARG A 1 93 ? 24.922 -11.844 -4.965 1 37.66 93 ARG A O 1
ATOM 774 N N . GLY A 1 94 ? 25.094 -14.234 -4.727 1 33.44 94 GLY A N 1
ATOM 775 C CA . GLY A 1 94 ? 25.547 -15.039 -5.848 1 33.44 94 GLY A CA 1
ATOM 776 C C . GLY A 1 94 ? 24.969 -14.594 -7.176 1 33.44 94 GLY A C 1
ATOM 777 O O . GLY A 1 94 ? 24.953 -15.359 -8.141 1 33.44 94 GLY A O 1
ATOM 778 N N . LEU A 1 95 ? 24.062 -13.609 -7.156 1 37.75 95 LEU A N 1
ATOM 779 C CA . LEU A 1 95 ? 23.609 -13.633 -8.547 1 37.75 95 LEU A CA 1
ATOM 780 C C . LEU A 1 95 ? 24.734 -13.172 -9.484 1 37.75 95 LEU A C 1
ATOM 782 O O . LEU A 1 95 ? 25.547 -12.32 -9.109 1 37.75 95 LEU A O 1
ATOM 786 N N . SER A 1 96 ? 25.078 -13.93 -10.406 1 38.28 96 SER A N 1
ATOM 787 C CA . SER A 1 96 ? 26.156 -13.797 -11.383 1 38.28 96 SER A CA 1
ATOM 788 C C . SER A 1 96 ? 26.391 -12.336 -11.758 1 38.28 96 SER A C 1
ATOM 790 O O . SER A 1 96 ? 26.719 -11.516 -10.898 1 38.28 96 SER A O 1
ATOM 792 N N . SER A 1 97 ? 26.062 -11.969 -13.211 1 42.19 97 SER A N 1
ATOM 793 C CA . SER A 1 97 ? 26.672 -10.75 -13.742 1 42.19 97 SER A CA 1
ATOM 794 C C . SER A 1 97 ? 25.984 -9.508 -13.18 1 42.19 97 SER A C 1
ATOM 796 O O . SER A 1 97 ? 24.766 -9.477 -13.031 1 42.19 97 SER A O 1
ATOM 798 N N . LEU A 1 98 ? 26.562 -8.594 -12.414 1 43.97 98 LEU A N 1
ATOM 799 C CA . LEU A 1 98 ? 26.234 -7.328 -11.766 1 43.97 98 LEU A CA 1
ATOM 800 C C . LEU A 1 98 ? 25.188 -6.566 -12.578 1 43.97 98 LEU A C 1
ATOM 802 O O . LEU A 1 98 ? 24.266 -5.984 -12.016 1 43.97 98 LEU A O 1
ATOM 806 N N . GLU A 1 99 ? 25.484 -6.559 -13.805 1 44.47 99 GLU A N 1
ATOM 807 C CA . GLU A 1 99 ? 24.641 -5.781 -14.703 1 44.47 99 GLU A CA 1
ATOM 808 C C . GLU A 1 99 ? 23.234 -6.391 -14.812 1 44.47 99 GLU A C 1
ATOM 810 O O . GLU A 1 99 ? 22.234 -5.668 -14.797 1 44.47 99 GLU A O 1
ATOM 815 N N . ASP A 1 100 ? 23.188 -7.695 -15.102 1 44.5 100 ASP A N 1
ATOM 816 C CA . ASP A 1 100 ? 21.906 -8.383 -15.273 1 44.5 100 ASP A CA 1
ATOM 817 C C . ASP A 1 100 ? 21.078 -8.344 -13.984 1 44.5 100 ASP A C 1
ATOM 819 O O . ASP A 1 100 ? 19.859 -8.18 -14.031 1 44.5 100 ASP A O 1
ATOM 823 N N . MET A 1 101 ? 21.766 -8.32 -12.891 1 48 101 MET A N 1
ATOM 824 C CA . MET A 1 101 ? 21.109 -8.25 -11.586 1 48 101 MET A CA 1
ATOM 825 C C . MET A 1 101 ? 20.5 -6.867 -11.359 1 48 101 MET A C 1
ATOM 827 O O . MET A 1 101 ? 19.391 -6.75 -10.836 1 48 101 MET A O 1
ATOM 831 N N . THR A 1 102 ? 21.359 -6.023 -11.969 1 52.19 102 THR A N 1
ATOM 832 C CA . THR A 1 102 ? 20.906 -4.648 -11.781 1 52.19 102 THR A CA 1
ATOM 833 C C . THR A 1 102 ? 19.625 -4.387 -12.555 1 52.19 102 THR A C 1
ATOM 835 O O . THR A 1 102 ? 18.688 -3.775 -12.023 1 52.19 102 THR A O 1
ATOM 838 N N . LEU A 1 103 ? 19.703 -4.984 -13.828 1 48.59 103 LEU A N 1
ATOM 839 C CA . LEU A 1 103 ? 18.531 -4.742 -14.664 1 48.59 103 LEU A CA 1
ATOM 840 C C . LEU A 1 103 ? 17.328 -5.512 -14.141 1 48.59 103 LEU A C 1
ATOM 842 O O . LEU A 1 103 ? 16.203 -4.98 -14.109 1 48.59 103 LEU A O 1
ATOM 846 N N . LEU A 1 104 ? 17.516 -6.723 -13.789 1 52.22 104 LEU A N 1
ATOM 847 C CA . LEU A 1 104 ? 16.438 -7.535 -13.234 1 52.22 104 LEU A CA 1
ATOM 848 C C . LEU A 1 104 ? 15.906 -6.914 -11.945 1 52.22 104 LEU A C 1
ATOM 850 O O . LEU A 1 104 ? 14.688 -6.895 -11.727 1 52.22 104 LEU A O 1
ATOM 854 N N . ASN A 1 105 ? 16.891 -6.332 -11.367 1 59.19 105 ASN A N 1
ATOM 855 C CA . ASN A 1 105 ? 16.484 -5.656 -10.141 1 59.19 105 ASN A CA 1
ATOM 856 C C . ASN A 1 105 ? 15.656 -4.41 -10.43 1 59.19 105 ASN A C 1
ATOM 858 O O . ASN A 1 105 ? 14.648 -4.164 -9.766 1 59.19 105 ASN A O 1
ATOM 862 N N . LEU A 1 106 ? 16.125 -3.818 -11.539 1 62.25 106 LEU A N 1
ATOM 863 C CA . LEU A 1 106 ? 15.422 -2.594 -11.883 1 62.25 106 LEU A CA 1
ATOM 864 C C . LEU A 1 106 ? 14 -2.902 -12.344 1 62.25 106 LEU A C 1
ATOM 866 O O . LEU A 1 106 ? 13.047 -2.246 -11.914 1 62.25 106 LEU A O 1
ATOM 870 N N . LEU A 1 107 ? 13.891 -3.967 -13.148 1 70.69 107 LEU A N 1
ATOM 871 C CA . LEU A 1 107 ? 12.562 -4.316 -13.656 1 70.69 107 LEU A CA 1
ATOM 872 C C . LEU A 1 107 ? 11.664 -4.797 -12.523 1 70.69 107 LEU A C 1
ATOM 874 O O . LEU A 1 107 ? 10.469 -4.484 -12.5 1 70.69 107 LEU A O 1
ATOM 878 N N . HIS A 1 108 ? 12.281 -5.457 -11.664 1 78.19 108 HIS A N 1
ATOM 879 C CA . HIS A 1 108 ? 11.516 -5.945 -10.523 1 78.19 108 HIS A CA 1
ATOM 880 C C . HIS A 1 108 ? 11.078 -4.797 -9.625 1 78.19 108 HIS A C 1
ATOM 882 O O . HIS A 1 108 ? 9.922 -4.742 -9.195 1 78.19 108 HIS A O 1
ATOM 888 N N . VAL A 1 109 ? 11.914 -3.84 -9.5 1 88.06 109 VAL A N 1
ATOM 889 C CA . VAL A 1 109 ? 11.594 -2.711 -8.633 1 88.06 109 VAL A CA 1
ATOM 890 C C . VAL A 1 109 ? 10.531 -1.838 -9.289 1 88.06 109 VAL A C 1
ATOM 892 O O . VAL A 1 109 ? 9.617 -1.349 -8.617 1 88.06 109 VAL A O 1
ATOM 895 N N . GLU A 1 110 ? 10.625 -1.707 -10.625 1 91.69 110 GLU A N 1
ATOM 896 C CA . GLU A 1 110 ? 9.609 -0.94 -11.344 1 91.69 110 GLU A CA 1
ATOM 897 C C . GLU A 1 110 ? 8.242 -1.605 -11.25 1 91.69 110 GLU A C 1
ATOM 899 O O . GLU A 1 110 ? 7.227 -0.926 -11.102 1 91.69 110 GLU A O 1
ATOM 904 N N . HIS A 1 111 ? 8.203 -2.91 -11.406 1 94.75 111 HIS A N 1
ATOM 905 C CA . HIS A 1 111 ? 6.973 -3.668 -11.188 1 94.75 111 HIS A CA 1
ATOM 906 C C . HIS A 1 111 ? 6.367 -3.361 -9.828 1 94.75 111 HIS A C 1
ATOM 908 O O . HIS A 1 111 ? 5.164 -3.115 -9.711 1 94.75 111 HIS A O 1
ATOM 914 N N . CYS A 1 112 ? 7.215 -3.408 -8.828 1 96.56 112 CYS A N 1
ATOM 915 C CA . CYS A 1 112 ? 6.766 -3.225 -7.457 1 96.56 112 CYS A CA 1
ATOM 916 C C . CYS A 1 112 ? 6.156 -1.841 -7.262 1 96.56 112 CYS A C 1
ATOM 918 O O . CYS A 1 112 ? 5.09 -1.707 -6.656 1 96.56 112 CYS A O 1
ATOM 920 N N . PHE A 1 113 ? 6.805 -0.781 -7.785 1 96.06 113 PHE A N 1
ATOM 921 C CA . PHE A 1 113 ? 6.285 0.572 -7.621 1 96.06 113 PHE A CA 1
ATOM 922 C C . PHE A 1 113 ? 4.922 0.712 -8.289 1 96.06 113 PHE A C 1
ATOM 924 O O . PHE A 1 113 ? 3.992 1.264 -7.703 1 96.06 113 PHE A O 1
ATOM 931 N N . ASP A 1 114 ? 4.836 0.271 -9.523 1 97.56 114 ASP A N 1
ATOM 932 C CA . ASP A 1 114 ? 3.576 0.38 -10.258 1 97.56 114 ASP A CA 1
ATOM 933 C C . ASP A 1 114 ? 2.482 -0.449 -9.586 1 97.56 114 ASP A C 1
ATOM 935 O O . ASP A 1 114 ? 1.341 -0.001 -9.469 1 97.56 114 ASP A O 1
ATOM 939 N N . TYR A 1 115 ? 2.795 -1.638 -9.148 1 98.44 115 TYR A N 1
ATOM 940 C CA . TYR A 1 115 ? 1.838 -2.533 -8.508 1 98.44 115 TYR A CA 1
ATOM 941 C C . TYR A 1 115 ? 1.325 -1.937 -7.199 1 98.44 115 TYR A C 1
ATOM 943 O O . TYR A 1 115 ? 0.116 -1.893 -6.965 1 98.44 115 TYR A O 1
ATOM 951 N N . LEU A 1 116 ? 2.25 -1.406 -6.34 1 98.69 116 LEU A N 1
ATOM 952 C CA . LEU A 1 116 ? 1.87 -0.808 -5.066 1 98.69 116 LEU A CA 1
ATOM 953 C C . LEU A 1 116 ? 1.033 0.448 -5.281 1 98.69 116 LEU A C 1
ATOM 955 O O . LEU A 1 116 ? 0.082 0.701 -4.539 1 98.69 116 LEU A O 1
ATOM 959 N N . ARG A 1 117 ? 1.401 1.269 -6.289 1 98.69 117 ARG A N 1
ATOM 960 C CA . ARG A 1 117 ? 0.617 2.457 -6.609 1 98.69 117 ARG A CA 1
ATOM 961 C C . ARG A 1 117 ? -0.838 2.094 -6.887 1 98.69 117 ARG A C 1
ATOM 963 O O . ARG A 1 117 ? -1.753 2.713 -6.34 1 98.69 117 ARG A O 1
ATOM 970 N N . GLN A 1 118 ? -1.042 1.114 -7.715 1 98.75 118 GLN A N 1
ATOM 971 C CA . GLN A 1 118 ? -2.389 0.681 -8.07 1 98.75 118 GLN A CA 1
ATOM 972 C C . GLN A 1 118 ? -3.107 0.073 -6.871 1 98.75 118 GLN A C 1
ATOM 974 O O . GLN A 1 118 ? -4.305 0.3 -6.676 1 98.75 118 GLN A O 1
ATOM 979 N N . ALA A 1 119 ? -2.391 -0.676 -6.051 1 98.88 119 ALA A N 1
ATOM 980 C CA . ALA A 1 119 ? -2.992 -1.288 -4.867 1 98.88 119 ALA A CA 1
ATOM 981 C C . ALA A 1 119 ? -3.457 -0.225 -3.875 1 98.88 119 ALA A C 1
ATOM 983 O O . ALA A 1 119 ? -4.523 -0.356 -3.27 1 98.88 119 ALA A O 1
ATOM 984 N N . ILE A 1 120 ? -2.637 0.843 -3.666 1 98.81 120 ILE A N 1
ATOM 985 C CA . ILE A 1 120 ? -2.979 1.934 -2.76 1 98.81 120 ILE A CA 1
ATOM 986 C C . ILE A 1 120 ? -4.246 2.631 -3.244 1 98.81 120 ILE A C 1
ATOM 988 O O . ILE A 1 120 ? -5.148 2.91 -2.451 1 98.81 120 ILE A O 1
ATOM 992 N N . GLN A 1 121 ? -4.32 2.885 -4.543 1 98.62 121 GLN A N 1
ATOM 993 C CA . GLN A 1 121 ? -5.508 3.514 -5.109 1 98.62 121 GLN A CA 1
ATOM 994 C C . GLN A 1 121 ? -6.727 2.602 -4.984 1 98.62 121 GLN A C 1
ATOM 996 O O . GLN A 1 121 ? -7.836 3.072 -4.723 1 98.62 121 GLN A O 1
ATOM 1001 N N . CYS A 1 122 ? -6.504 1.32 -5.199 1 98.69 122 CYS A N 1
ATOM 1002 C CA . CYS A 1 122 ? -7.586 0.351 -5.062 1 98.69 122 CYS A CA 1
ATOM 1003 C C . CYS A 1 122 ? -8.141 0.347 -3.645 1 98.69 122 CYS A C 1
ATOM 1005 O O . CYS A 1 122 ? -9.359 0.363 -3.451 1 98.69 122 CYS A O 1
ATOM 1007 N N . SER A 1 123 ? -7.281 0.263 -2.621 1 98.12 123 SER A N 1
ATOM 1008 C CA . SER A 1 123 ? -7.715 0.25 -1.228 1 98.12 123 SER A CA 1
ATOM 1009 C C . SER A 1 123 ? -8.414 1.551 -0.854 1 98.12 123 SER A C 1
ATOM 1011 O O . SER A 1 123 ? -9.383 1.543 -0.095 1 98.12 123 SER A O 1
ATOM 1013 N N . ALA A 1 124 ? -7.859 2.684 -1.366 1 98.25 124 ALA A N 1
ATOM 1014 C CA . ALA A 1 124 ? -8.398 4.023 -1.167 1 98.25 124 ALA A CA 1
ATOM 1015 C C . ALA A 1 124 ? -8.711 4.277 0.305 1 98.25 124 ALA A C 1
ATOM 1017 O O . ALA A 1 124 ? -9.82 4.691 0.651 1 98.25 124 ALA A O 1
ATOM 1018 N N . ASP A 1 125 ? -7.742 4.027 1.188 1 98.06 125 ASP A N 1
ATOM 1019 C CA . ASP A 1 125 ? -7.918 4.289 2.613 1 98.06 125 ASP A CA 1
ATOM 1020 C C . ASP A 1 125 ? -8.297 5.746 2.865 1 98.06 125 ASP A C 1
ATOM 1022 O O . ASP A 1 125 ? -7.465 6.645 2.723 1 98.06 125 ASP A O 1
ATOM 1026 N N . SER A 1 126 ? -9.516 6.012 3.285 1 97.75 126 SER A N 1
ATOM 1027 C CA . SER A 1 126 ? -10.047 7.363 3.418 1 97.75 126 SER A CA 1
ATOM 1028 C C . SER A 1 126 ? -9.898 7.875 4.848 1 97.75 126 SER A C 1
ATOM 1030 O O . SER A 1 126 ? -10.57 8.836 5.242 1 97.75 126 SER A O 1
ATOM 1032 N N . THR A 1 127 ? -9.109 7.227 5.637 1 97.62 127 THR A N 1
ATOM 1033 C CA . THR A 1 127 ? -8.875 7.688 7 1 97.62 127 THR A CA 1
ATOM 1034 C C . THR A 1 127 ? -8.391 9.133 7.004 1 97.62 127 THR A C 1
ATOM 1036 O O . THR A 1 127 ? -7.473 9.492 6.266 1 97.62 127 THR A O 1
ATOM 1039 N N . VAL A 1 128 ? -9.062 9.922 7.844 1 97.38 128 VAL A N 1
ATOM 1040 C CA . VAL A 1 128 ? -8.656 11.312 8.031 1 97.38 128 VAL A CA 1
ATOM 1041 C C . VAL A 1 128 ? -7.496 11.391 9.016 1 97.38 128 VAL A C 1
ATOM 1043 O O . VAL A 1 128 ? -7.578 10.844 10.125 1 97.38 128 VAL A O 1
ATOM 1046 N N . GLU A 1 129 ? -6.484 12.086 8.617 1 97.88 129 GLU A N 1
ATOM 1047 C CA . GLU A 1 129 ? -5.305 12.188 9.477 1 97.88 129 GLU A CA 1
ATOM 1048 C C . GLU A 1 129 ? -5.125 13.609 9.992 1 97.88 129 GLU A C 1
ATOM 1050 O O . GLU A 1 129 ? -5.086 14.57 9.219 1 97.88 129 GLU A O 1
ATOM 1055 N N . TRP A 1 130 ? -5.059 13.758 11.281 1 97.94 130 TRP A N 1
ATOM 1056 C CA . TRP A 1 130 ? -4.867 15.055 11.93 1 97.94 130 TRP A CA 1
ATOM 1057 C C . TRP A 1 130 ? -3.387 15.328 12.172 1 97.94 130 TRP A C 1
ATOM 1059 O O . TRP A 1 130 ? -2.541 14.461 11.945 1 97.94 130 TRP A O 1
ATOM 1069 N N . ALA A 1 131 ? -3.064 16.5 12.672 1 97.38 131 ALA A N 1
ATOM 1070 C CA . ALA A 1 131 ? -1.692 16.984 12.812 1 97.38 131 ALA A CA 1
ATOM 1071 C C . ALA A 1 131 ? -1.015 16.359 14.031 1 97.38 131 ALA A C 1
ATOM 1073 O O . ALA A 1 131 ? -1.641 16.203 15.078 1 97.38 131 ALA A O 1
ATOM 1074 N N . ARG A 1 132 ? 0.237 15.984 13.82 1 95.31 132 ARG A N 1
ATOM 1075 C CA . ARG A 1 132 ? 1.038 15.641 14.992 1 95.31 132 ARG A CA 1
ATOM 1076 C C . ARG A 1 132 ? 1.346 16.875 15.836 1 95.31 132 ARG A C 1
ATOM 1078 O O . ARG A 1 132 ? 1.283 18 15.336 1 95.31 132 ARG A O 1
ATOM 1085 N N . VAL A 1 133 ? 1.626 16.656 17.125 1 94.25 133 VAL A N 1
ATOM 1086 C CA . VAL A 1 133 ? 2.023 17.75 18 1 94.25 133 VAL A CA 1
ATOM 1087 C C . VAL A 1 133 ? 3.545 17.875 18.016 1 94.25 133 VAL A C 1
ATOM 1089 O O . VAL A 1 133 ? 4.25 16.953 18.438 1 94.25 133 VAL A O 1
ATOM 1092 N N . GLU A 1 134 ? 3.979 19.062 17.594 1 92.69 134 GLU A N 1
ATOM 1093 C CA . GLU A 1 134 ? 5.414 19.312 17.609 1 92.69 134 GLU A CA 1
ATOM 1094 C C . GLU A 1 134 ? 5.91 19.531 19.047 1 92.69 134 GLU A C 1
ATOM 1096 O O . GLU A 1 134 ? 5.109 19.672 19.969 1 92.69 134 GLU A O 1
ATOM 1101 N N . GLU A 1 135 ? 7.262 19.594 19.219 1 91.19 135 GLU A N 1
ATOM 1102 C CA . GLU A 1 135 ? 7.852 19.781 20.547 1 91.19 135 GLU A CA 1
ATOM 1103 C C . GLU A 1 135 ? 7.402 21.109 21.156 1 91.19 135 GLU A C 1
ATOM 1105 O O . GLU A 1 135 ? 7.211 21.203 22.359 1 91.19 135 GLU A O 1
ATOM 1110 N N . ASN A 1 136 ? 7.258 22.094 20.375 1 93.81 136 ASN A N 1
ATOM 1111 C CA . ASN A 1 136 ? 6.867 23.406 20.859 1 93.81 136 ASN A CA 1
ATOM 1112 C C . ASN A 1 136 ? 5.352 23.547 20.969 1 93.81 136 ASN A C 1
ATOM 1114 O O . ASN A 1 136 ? 4.828 24.641 21.188 1 93.81 136 ASN A O 1
ATOM 1118 N N . GLY A 1 137 ? 4.621 22.438 20.703 1 92.94 137 GLY A N 1
ATOM 1119 C CA . GLY A 1 137 ? 3.176 22.422 20.859 1 92.94 137 GLY A CA 1
ATOM 1120 C C . GLY A 1 137 ? 2.434 22.781 19.578 1 92.94 137 GLY A C 1
ATOM 1121 O O . GLY A 1 137 ? 1.214 22.625 19.5 1 92.94 137 GLY A O 1
ATOM 1122 N N . LYS A 1 138 ? 3.178 23.25 18.609 1 93 138 LYS A N 1
ATOM 1123 C CA . LYS A 1 138 ? 2.547 23.672 17.344 1 93 138 LYS A CA 1
ATOM 1124 C C . LYS A 1 138 ? 2.188 22.453 16.5 1 93 138 LYS A C 1
ATOM 1126 O O . LYS A 1 138 ? 2.693 21.359 16.719 1 93 138 LYS A O 1
ATOM 1131 N N . ARG A 1 139 ? 1.214 22.656 15.641 1 95 139 ARG A N 1
ATOM 1132 C CA . ARG A 1 139 ? 0.775 21.641 14.688 1 95 139 ARG A CA 1
ATOM 1133 C C . ARG A 1 139 ? 1.076 22.078 13.258 1 95 139 ARG A C 1
ATOM 1135 O O . ARG A 1 139 ? 0.418 22.969 12.719 1 95 139 ARG A O 1
ATOM 1142 N N . LYS A 1 140 ? 2.078 21.391 12.672 1 91.94 140 LYS A N 1
ATOM 1143 C CA . LYS A 1 140 ? 2.566 21.859 11.375 1 91.94 140 LYS A CA 1
ATOM 1144 C C . LYS A 1 140 ? 2.588 20.734 10.352 1 91.94 140 LYS A C 1
ATOM 1146 O O . LYS A 1 140 ? 2.666 20.984 9.148 1 91.94 140 LYS A O 1
ATOM 1151 N N . GLN A 1 141 ? 2.518 19.469 10.898 1 92.94 141 GLN A N 1
ATOM 1152 C CA . GLN A 1 141 ? 2.682 18.344 9.992 1 92.94 141 GLN A CA 1
ATOM 1153 C C . GLN A 1 141 ? 1.71 17.219 10.336 1 92.94 141 GLN A C 1
ATOM 1155 O O . GLN A 1 141 ? 1.246 17.109 11.477 1 92.94 141 GLN A O 1
ATOM 1160 N N . VAL A 1 142 ? 1.368 16.438 9.312 1 95.62 142 VAL A N 1
ATOM 1161 C CA . VAL A 1 142 ? 0.599 15.211 9.445 1 95.62 142 VAL A CA 1
ATOM 1162 C C . VAL A 1 142 ? 1.498 14.008 9.164 1 95.62 142 VAL A C 1
ATOM 1164 O O . VAL A 1 142 ? 2.08 13.898 8.086 1 95.62 142 VAL A O 1
ATOM 1167 N N . ASP A 1 143 ? 1.683 13.133 10.133 1 95.75 143 ASP A N 1
ATOM 1168 C CA . ASP A 1 143 ? 2.553 11.984 9.891 1 95.75 143 ASP A CA 1
ATOM 1169 C C . ASP A 1 143 ? 1.759 10.68 9.914 1 95.75 143 ASP A C 1
ATOM 1171 O O . ASP A 1 143 ? 2.305 9.609 9.641 1 95.75 143 ASP A O 1
ATOM 1175 N N . GLY A 1 144 ? 0.471 10.719 10.227 1 97.62 144 GLY A N 1
ATOM 1176 C CA . GLY A 1 144 ? -0.416 9.57 10.156 1 97.62 144 GLY A CA 1
ATOM 1177 C C . GLY A 1 144 ? -0.328 8.672 11.375 1 97.62 144 GLY A C 1
ATOM 1178 O O . GLY A 1 144 ? -1.105 7.727 11.516 1 97.62 144 GLY A O 1
ATOM 1179 N N . TRP A 1 145 ? 0.67 8.93 12.312 1 97.81 145 TRP A N 1
ATOM 1180 C CA . TRP A 1 145 ? 0.786 8.133 13.523 1 97.81 145 TRP A CA 1
ATOM 1181 C C . TRP A 1 145 ? -0.296 8.508 14.531 1 97.81 145 TRP A C 1
ATOM 1183 O O . TRP A 1 145 ? -0.707 9.664 14.609 1 97.81 145 TRP A O 1
ATOM 1193 N N . GLY A 1 146 ? -0.737 7.531 15.289 1 97.25 146 GLY A N 1
ATOM 1194 C CA . GLY A 1 146 ? -1.702 7.773 16.344 1 97.25 146 GLY A CA 1
ATOM 1195 C C . GLY A 1 146 ? -3.115 7.973 15.836 1 97.25 146 GLY A C 1
ATOM 1196 O O . GLY A 1 146 ? -4.004 8.383 16.578 1 97.25 146 GLY A O 1
ATOM 1197 N N . VAL A 1 147 ? -3.357 7.762 14.602 1 97.5 147 VAL A N 1
ATOM 1198 C CA . VAL A 1 147 ? -4.664 7.953 13.977 1 97.5 147 VAL A CA 1
ATOM 1199 C C . VAL A 1 147 ? -5.387 6.613 13.867 1 97.5 147 VAL A C 1
ATOM 1201 O O . VAL A 1 147 ? -4.805 5.625 13.414 1 97.5 147 VAL A O 1
ATOM 1204 N N . PRO A 1 148 ? -6.645 6.52 14.297 1 97.06 148 PRO A N 1
ATOM 1205 C CA . PRO A 1 148 ? -7.383 5.258 14.203 1 97.06 148 PRO A CA 1
ATOM 1206 C C . PRO A 1 148 ? -7.883 4.973 12.789 1 97.06 148 PRO A C 1
ATOM 1208 O O . PRO A 1 148 ? -8.508 5.832 12.164 1 97.06 148 PRO A O 1
ATOM 1211 N N . HIS A 1 149 ? -7.586 3.822 12.305 1 97.81 149 HIS A N 1
ATOM 1212 C CA . HIS A 1 149 ? -8.109 3.301 11.047 1 97.81 149 HIS A CA 1
ATOM 1213 C C . HIS A 1 149 ? -9.258 2.324 11.297 1 97.81 149 HIS A C 1
ATOM 1215 O O . HIS A 1 149 ? -9.047 1.249 11.867 1 97.81 149 HIS A O 1
ATOM 1221 N N . TYR A 1 150 ? -10.461 2.627 10.852 1 95.62 150 TYR A N 1
ATOM 1222 C CA . TYR A 1 150 ? -11.641 1.825 11.148 1 95.62 150 TYR A CA 1
ATOM 1223 C C . TYR A 1 150 ? -11.961 0.877 10 1 95.62 150 TYR A C 1
ATOM 1225 O O . TYR A 1 150 ? -12.828 0.009 10.125 1 95.62 150 TYR A O 1
ATOM 1233 N N . GLY A 1 151 ? -11.266 0.958 8.938 1 94.69 151 GLY A N 1
ATOM 1234 C CA . GLY A 1 151 ? -11.578 0.141 7.777 1 94.69 151 GLY A CA 1
ATOM 1235 C C . GLY A 1 151 ? -10.617 -1.016 7.586 1 94.69 151 GLY A C 1
ATOM 1236 O O . GLY A 1 151 ? -10.57 -1.618 6.512 1 94.69 151 GLY A O 1
ATOM 1237 N N . CYS A 1 152 ? -9.883 -1.396 8.656 1 98.06 152 CYS A N 1
ATOM 1238 C CA . CYS A 1 152 ? -8.906 -2.471 8.523 1 98.06 152 CYS A CA 1
ATOM 1239 C C . CYS A 1 152 ? -9.578 -3.834 8.594 1 98.06 152 CYS A C 1
ATOM 1241 O O . CYS A 1 152 ? -10.516 -4.031 9.375 1 98.06 152 CYS A O 1
ATOM 1243 N N . LYS A 1 153 ? -9.078 -4.723 7.793 1 98 153 LYS A N 1
ATOM 1244 C CA . LYS A 1 153 ? -9.625 -6.078 7.727 1 98 153 LYS A CA 1
ATOM 1245 C C . LYS A 1 153 ? -8.852 -7.031 8.633 1 98 153 LYS A C 1
ATOM 1247 O O . LYS A 1 153 ? -7.723 -6.73 9.031 1 98 153 LYS A O 1
ATOM 1252 N N . ASP A 1 154 ? -9.484 -8.125 8.945 1 98.12 154 ASP A N 1
ATOM 1253 C CA . ASP A 1 154 ? -8.883 -9.125 9.82 1 98.12 154 ASP A CA 1
ATOM 1254 C C . ASP A 1 154 ? -7.973 -10.062 9.031 1 98.12 154 ASP A C 1
ATOM 1256 O O . ASP A 1 154 ? -8.422 -11.086 8.516 1 98.12 154 ASP A O 1
ATOM 1260 N N . VAL A 1 155 ? -6.676 -9.82 9.078 1 97.69 155 VAL A N 1
ATOM 1261 C CA . VAL A 1 155 ? -5.684 -10.539 8.273 1 97.69 155 VAL A CA 1
ATOM 1262 C C . VAL A 1 155 ? -5.629 -12 8.711 1 97.69 155 VAL A C 1
ATOM 1264 O O . VAL A 1 155 ? -5.207 -12.867 7.938 1 97.69 155 VAL A O 1
ATOM 1267 N N . ARG A 1 156 ? -6.031 -12.352 9.922 1 97.31 156 ARG A N 1
ATOM 1268 C CA . ARG A 1 156 ? -5.977 -13.719 10.414 1 97.31 156 ARG A CA 1
ATOM 1269 C C . ARG A 1 156 ? -6.812 -14.656 9.547 1 97.31 156 ARG A C 1
ATOM 1271 O O . ARG A 1 156 ? -6.508 -15.844 9.422 1 97.31 156 ARG A O 1
ATOM 1278 N N . VAL A 1 157 ? -7.867 -14.133 8.992 1 97.5 157 VAL A N 1
ATOM 1279 C CA . VAL A 1 157 ? -8.727 -14.938 8.125 1 97.5 157 VAL A CA 1
ATOM 1280 C C . VAL A 1 157 ? -7.934 -15.422 6.918 1 97.5 157 VAL A C 1
ATOM 1282 O O . VAL A 1 157 ? -8.055 -16.578 6.512 1 97.5 157 VAL A O 1
ATOM 1285 N N . ILE A 1 158 ? -7.152 -14.531 6.301 1 97.44 158 ILE A N 1
ATOM 1286 C CA . ILE A 1 158 ? -6.309 -14.883 5.168 1 97.44 158 ILE A CA 1
ATOM 1287 C C . ILE A 1 158 ? -5.258 -15.906 5.605 1 97.44 158 ILE A C 1
ATOM 1289 O O . ILE A 1 158 ? -5.047 -16.922 4.934 1 97.44 158 ILE A O 1
ATOM 1293 N N . GLU A 1 159 ? -4.617 -15.625 6.711 1 97.19 159 GLU A N 1
ATOM 1294 C CA . GLU A 1 159 ? -3.562 -16.5 7.227 1 97.19 159 GLU A CA 1
ATOM 1295 C C . GLU A 1 159 ? -4.094 -17.891 7.504 1 97.19 159 GLU A C 1
ATOM 1297 O O . GLU A 1 159 ? -3.449 -18.891 7.16 1 97.19 159 GLU A O 1
ATOM 1302 N N . ASP A 1 160 ? -5.215 -17.953 8.125 1 96.81 160 ASP A N 1
ATOM 1303 C CA . ASP A 1 160 ? -5.836 -19.25 8.422 1 96.81 160 ASP A CA 1
ATOM 1304 C C . ASP A 1 160 ? -6.16 -20.016 7.145 1 96.81 160 ASP A C 1
ATOM 1306 O O . ASP A 1 160 ? -5.949 -21.219 7.066 1 96.81 160 ASP A O 1
ATOM 1310 N N . PHE A 1 161 ? -6.773 -19.344 6.238 1 97.06 161 PHE A N 1
ATOM 1311 C CA . PHE A 1 161 ? -7.105 -19.969 4.969 1 97.06 161 PHE A CA 1
ATOM 1312 C C . PHE A 1 161 ? -5.859 -20.562 4.312 1 97.06 161 PHE A C 1
ATOM 1314 O O . PHE A 1 161 ? -5.867 -21.703 3.865 1 97.06 161 PHE A O 1
ATOM 1321 N N . ILE A 1 162 ? -4.75 -19.75 4.242 1 96.88 162 ILE A N 1
ATOM 1322 C CA . ILE A 1 162 ? -3.504 -20.203 3.625 1 96.88 162 ILE A CA 1
ATOM 1323 C C . ILE A 1 162 ? -2.965 -21.422 4.371 1 96.88 162 ILE A C 1
ATOM 1325 O O . ILE A 1 162 ? -2.555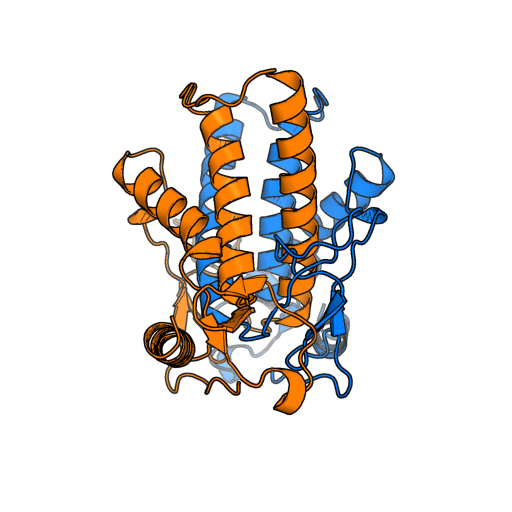 -22.406 3.75 1 96.88 162 ILE A O 1
ATOM 1329 N N . ALA A 1 163 ? -2.934 -21.375 5.676 1 95.81 163 ALA A N 1
ATOM 1330 C CA . ALA A 1 163 ? -2.42 -22.469 6.492 1 95.81 163 ALA A CA 1
ATOM 1331 C C . ALA A 1 163 ? -3.164 -23.766 6.199 1 95.81 163 ALA A C 1
ATOM 1333 O O . ALA A 1 163 ? -2.578 -24.859 6.25 1 95.81 163 ALA A O 1
ATOM 1334 N N . GLN A 1 164 ? -4.43 -23.719 5.824 1 95.12 164 GLN A N 1
ATOM 1335 C CA . GLN A 1 164 ? -5.266 -24.891 5.594 1 95.12 164 GLN A CA 1
ATOM 1336 C C . GLN A 1 164 ? -5.098 -25.406 4.168 1 95.12 164 GLN A C 1
ATOM 1338 O O . GLN A 1 164 ? -5.52 -26.531 3.855 1 95.12 164 GLN A O 1
ATOM 1343 N N . HIS A 1 165 ? -4.477 -24.641 3.326 1 93.88 165 HIS A N 1
ATOM 1344 C CA . HIS A 1 165 ? -4.438 -25 1.915 1 93.88 165 HIS A CA 1
ATOM 1345 C C . HIS A 1 165 ? -3.021 -24.922 1.36 1 93.88 165 HIS A C 1
ATOM 1347 O O . HIS A 1 165 ? -2.826 -24.578 0.192 1 93.88 165 HIS A O 1
ATOM 1353 N N . GLN A 1 166 ? -2.008 -25.094 2.15 1 87.38 166 GLN A N 1
ATOM 1354 C CA . GLN A 1 166 ? -0.624 -24.969 1.702 1 87.38 166 GLN A CA 1
ATOM 1355 C C . GLN A 1 166 ? -0.199 -26.188 0.898 1 87.38 166 GLN A C 1
ATOM 1357 O O . GLN A 1 166 ? -0.681 -27.297 1.144 1 87.38 166 GLN A O 1
ATOM 1362 N N . MET B 1 1 ? -15.328 8.977 6.504 1 69.38 1 MET B N 1
ATOM 1363 C CA . MET B 1 1 ? -16.016 8.961 5.215 1 69.38 1 MET B CA 1
ATOM 1364 C C . MET B 1 1 ? -16.078 7.539 4.656 1 69.38 1 MET B C 1
ATOM 1366 O O . MET B 1 1 ? -15.094 6.809 4.691 1 69.38 1 MET B O 1
ATOM 1370 N N . VAL B 1 2 ? -17.328 7.156 4.281 1 81.81 2 VAL B N 1
ATOM 1371 C CA . VAL B 1 2 ? -17.516 5.836 3.689 1 81.81 2 VAL B CA 1
ATOM 1372 C C . VAL B 1 2 ? -17.344 5.922 2.174 1 81.81 2 VAL B C 1
ATOM 1374 O O . VAL B 1 2 ? -18.047 6.68 1.508 1 81.81 2 VAL B O 1
ATOM 1377 N N . VAL B 1 3 ? -16.359 5.281 1.653 1 94.69 3 VAL B N 1
ATOM 1378 C CA . VAL B 1 3 ? -16.109 5.23 0.215 1 94.69 3 VAL B CA 1
ATOM 1379 C C . VAL B 1 3 ? -16.672 3.932 -0.357 1 94.69 3 VAL B C 1
ATOM 1381 O O . VAL B 1 3 ? -16.266 2.84 0.043 1 94.69 3 VAL B O 1
ATOM 1384 N N . PRO B 1 4 ? -17.672 4.059 -1.29 1 96.19 4 PRO B N 1
ATOM 1385 C CA . PRO B 1 4 ? -18.281 2.836 -1.813 1 96.19 4 PRO B CA 1
ATOM 1386 C C . PRO B 1 4 ? -17.328 2.014 -2.672 1 96.19 4 PRO B C 1
ATOM 1388 O O . PRO B 1 4 ? -16.375 2.562 -3.252 1 96.19 4 PRO B O 1
ATOM 1391 N N . LEU B 1 5 ? -17.609 0.705 -2.719 1 95.31 5 LEU B N 1
ATOM 1392 C CA . LEU B 1 5 ? -16.891 -0.17 -3.643 1 95.31 5 LEU B CA 1
ATOM 1393 C C . LEU B 1 5 ? -17.312 0.107 -5.082 1 95.31 5 LEU B C 1
ATOM 1395 O O . LEU B 1 5 ? -18.469 0.449 -5.348 1 95.31 5 LEU B O 1
ATOM 1399 N N . LEU B 1 6 ? -16.359 0.01 -5.996 1 97.19 6 LEU B N 1
ATOM 1400 C CA . LEU B 1 6 ? -16.688 0.017 -7.418 1 97.19 6 LEU B CA 1
ATOM 1401 C C . LEU B 1 6 ? -17.531 -1.207 -7.785 1 97.19 6 LEU B C 1
ATOM 1403 O O . LEU B 1 6 ? -17.312 -2.293 -7.242 1 97.19 6 LEU B O 1
ATOM 1407 N N . LYS B 1 7 ? -18.422 -1.014 -8.695 1 94.56 7 LYS B N 1
ATOM 1408 C CA . LYS B 1 7 ? -19.266 -2.115 -9.141 1 94.56 7 LYS B CA 1
ATOM 1409 C C . LYS B 1 7 ? -18.484 -3.111 -9.984 1 94.56 7 LYS B C 1
ATOM 1411 O O . LYS B 1 7 ? -18.719 -4.32 -9.906 1 94.56 7 LYS B O 1
ATOM 1416 N N . GLN B 1 8 ? -17.625 -2.582 -10.742 1 96.62 8 GLN B N 1
ATOM 1417 C CA . GLN B 1 8 ? -16.812 -3.428 -11.617 1 96.62 8 GLN B CA 1
ATOM 1418 C C . GLN B 1 8 ? -15.445 -3.701 -11.016 1 96.62 8 GLN B C 1
ATOM 1420 O O . GLN B 1 8 ? -14.898 -2.863 -10.289 1 96.62 8 GLN B O 1
ATOM 1425 N N . ALA B 1 9 ? -14.93 -4.891 -11.359 1 97.06 9 ALA B N 1
ATOM 1426 C CA . ALA B 1 9 ? -13.578 -5.227 -10.93 1 97.06 9 ALA B CA 1
ATOM 1427 C C . ALA B 1 9 ? -12.547 -4.309 -11.586 1 97.06 9 ALA B C 1
ATOM 1429 O O . ALA B 1 9 ? -12.75 -3.844 -12.711 1 97.06 9 ALA B O 1
ATOM 1430 N N . VAL B 1 10 ? -11.492 -4.004 -10.875 1 98.44 10 VAL B N 1
ATOM 1431 C CA . VAL B 1 10 ? -10.352 -3.283 -11.422 1 98.44 10 VAL B CA 1
ATOM 1432 C C . VAL B 1 10 ? -9.242 -4.27 -11.781 1 98.44 10 VAL B C 1
ATOM 1434 O O . VAL B 1 10 ? -8.844 -5.09 -10.953 1 98.44 10 VAL B O 1
ATOM 1437 N N . ILE B 1 11 ? -8.758 -4.234 -13.008 1 98.44 11 ILE B N 1
ATOM 1438 C CA . ILE B 1 11 ? -7.656 -5.086 -13.438 1 98.44 11 ILE B CA 1
ATOM 1439 C C . ILE B 1 11 ? -6.34 -4.316 -13.336 1 98.44 11 ILE B C 1
ATOM 1441 O O . ILE B 1 11 ? -6.215 -3.217 -13.875 1 98.44 11 ILE B O 1
ATOM 1445 N N . PHE B 1 12 ? -5.379 -4.863 -12.508 1 98.44 12 PHE B N 1
ATOM 1446 C CA . PHE B 1 12 ? -4.051 -4.262 -12.5 1 98.44 12 PHE B CA 1
ATOM 1447 C C . PHE B 1 12 ? -3.264 -4.668 -13.742 1 98.44 12 PHE B C 1
ATOM 1449 O O . PHE B 1 12 ? -3.09 -5.855 -14.016 1 98.44 12 PHE B O 1
ATOM 1456 N N . ASP B 1 13 ? -2.857 -3.721 -14.492 1 98.06 13 ASP B N 1
ATOM 1457 C CA . ASP B 1 13 ? -1.987 -3.906 -15.648 1 98.06 13 ASP B CA 1
ATOM 1458 C C . ASP B 1 13 ? -0.801 -2.945 -15.602 1 98.06 13 ASP B C 1
ATOM 1460 O O . ASP B 1 13 ? -0.9 -1.854 -15.031 1 98.06 13 ASP B O 1
ATOM 1464 N N . PRO B 1 14 ? 0.322 -3.439 -16.203 1 96.94 14 PRO B N 1
ATOM 1465 C CA . PRO B 1 14 ? 1.44 -2.494 -16.234 1 96.94 14 PRO B CA 1
ATOM 1466 C C . PRO B 1 14 ? 1.067 -1.156 -16.859 1 96.94 14 PRO B C 1
ATOM 1468 O O . PRO B 1 14 ? 0.408 -1.126 -17.906 1 96.94 14 PRO B O 1
ATOM 1471 N N . ASP B 1 15 ? 1.378 -0.084 -16.219 1 97.12 15 ASP B N 1
ATOM 1472 C CA . ASP B 1 15 ? 1.214 1.27 -16.75 1 97.12 15 ASP B CA 1
ATOM 1473 C C . ASP B 1 15 ? 2.562 1.888 -17.109 1 97.12 15 ASP B C 1
ATOM 1475 O O . ASP B 1 15 ? 3.303 2.33 -16.219 1 97.12 15 ASP B O 1
ATOM 1479 N N . PRO B 1 16 ? 2.967 1.896 -18.359 1 94.5 16 PRO B N 1
ATOM 1480 C CA . PRO B 1 16 ? 4.309 2.322 -18.766 1 94.5 16 PRO B CA 1
ATOM 1481 C C . PRO B 1 16 ? 4.617 3.762 -18.359 1 94.5 16 PRO B C 1
ATOM 1483 O O . PRO B 1 16 ? 5.785 4.152 -18.281 1 94.5 16 PRO B O 1
ATOM 1486 N N . ARG B 1 17 ? 3.639 4.594 -18.141 1 95.81 17 ARG B N 1
ATOM 1487 C CA . ARG B 1 17 ? 3.863 5.969 -17.719 1 95.81 17 ARG B CA 1
ATOM 1488 C C . ARG B 1 17 ? 4.594 6.016 -16.375 1 95.81 17 ARG B C 1
ATOM 1490 O O . ARG B 1 17 ? 5.25 7.008 -16.062 1 95.81 17 ARG B O 1
ATOM 1497 N N . TRP B 1 18 ? 4.438 5.004 -15.57 1 95.25 18 TRP B N 1
ATOM 1498 C CA . TRP B 1 18 ? 4.938 5.016 -14.203 1 95.25 18 TRP B CA 1
ATOM 1499 C C . TRP B 1 18 ? 6.23 4.207 -14.086 1 95.25 18 TRP B C 1
ATOM 1501 O O . TRP B 1 18 ? 6.715 3.955 -12.984 1 95.25 18 TRP B O 1
ATOM 1511 N N . SER B 1 19 ? 6.715 3.734 -15.25 1 88.44 19 SER B N 1
ATOM 1512 C CA . SER B 1 19 ? 7.945 2.947 -15.273 1 88.44 19 SER B CA 1
ATOM 1513 C C . SER B 1 19 ? 9 3.604 -16.156 1 88.44 19 SER B C 1
ATOM 1515 O O . SER B 1 19 ? 8.672 4.234 -17.156 1 88.44 19 SER B O 1
ATOM 1517 N N . GLY B 1 20 ? 10.258 3.455 -15.695 1 81.56 20 GLY B N 1
ATOM 1518 C CA . GLY B 1 20 ? 11.352 3.988 -16.484 1 81.56 20 GLY B CA 1
ATOM 1519 C C . GLY B 1 20 ? 11.914 5.285 -15.93 1 81.56 20 GLY B C 1
ATOM 1520 O O . GLY B 1 20 ? 11.539 5.711 -14.836 1 81.56 20 GLY B O 1
ATOM 1521 N N . SER B 1 21 ? 12.883 5.918 -16.625 1 78 21 SER B N 1
ATOM 1522 C CA . SER B 1 21 ? 13.602 7.094 -16.156 1 78 21 SER B CA 1
ATOM 1523 C C . SER B 1 21 ? 13.367 8.297 -17.062 1 78 21 SER B C 1
ATOM 1525 O O . SER B 1 21 ? 14.172 9.227 -17.094 1 78 21 SER B O 1
ATOM 1527 N N . ASP B 1 22 ? 12.227 8.289 -17.703 1 85.06 22 ASP B N 1
ATOM 1528 C CA . ASP B 1 22 ? 11.953 9.422 -18.578 1 85.06 22 ASP B CA 1
ATOM 1529 C C . ASP B 1 22 ? 11.414 10.609 -17.781 1 85.06 22 ASP B C 1
ATOM 1531 O O . ASP B 1 22 ? 10.906 10.438 -16.672 1 85.06 22 ASP B O 1
ATOM 1535 N N . PRO B 1 23 ? 11.586 11.844 -18.344 1 87.19 23 PRO B N 1
ATOM 1536 C CA . PRO B 1 23 ? 11.148 13.047 -17.641 1 87.19 23 PRO B CA 1
ATOM 1537 C C . PRO B 1 23 ? 9.656 13.031 -17.312 1 87.19 23 PRO B C 1
ATOM 1539 O O . PRO B 1 23 ? 9.242 13.539 -16.266 1 87.19 23 PRO B O 1
ATOM 1542 N N . GLU B 1 24 ? 8.906 12.508 -18.188 1 92.44 24 GLU B N 1
ATOM 1543 C CA . GLU B 1 24 ? 7.469 12.453 -17.938 1 92.44 24 GLU B CA 1
ATOM 1544 C C . GLU B 1 24 ? 7.148 11.547 -16.75 1 92.44 24 GLU B C 1
ATOM 1546 O O . GLU B 1 24 ? 6.262 11.859 -15.945 1 92.44 24 GLU B O 1
ATOM 1551 N N . THR B 1 25 ? 7.824 10.422 -16.656 1 92 25 THR B N 1
ATOM 1552 C CA . THR B 1 25 ? 7.66 9.523 -15.523 1 92 25 THR B CA 1
ATOM 1553 C C . THR B 1 25 ? 8.055 10.219 -14.219 1 92 25 THR B C 1
ATOM 1555 O O . THR B 1 25 ? 7.336 10.125 -13.219 1 92 25 THR B O 1
ATOM 1558 N N . HIS B 1 26 ? 9.086 10.953 -14.273 1 87.12 26 HIS B N 1
ATOM 1559 C CA . HIS B 1 26 ? 9.555 11.68 -13.094 1 87.12 26 HIS B CA 1
ATOM 1560 C C . HIS B 1 26 ? 8.531 12.719 -12.656 1 87.12 26 HIS B C 1
ATOM 1562 O O . HIS B 1 26 ? 8.297 12.898 -11.461 1 87.12 26 HIS B O 1
ATOM 1568 N N . LYS B 1 27 ? 7.992 13.359 -13.586 1 92.31 27 LYS B N 1
ATOM 1569 C CA . LYS B 1 27 ? 6.98 14.375 -13.273 1 92.31 27 LYS B CA 1
ATOM 1570 C C . LYS B 1 27 ? 5.77 13.75 -12.594 1 92.31 27 LYS B C 1
ATOM 1572 O O . LYS B 1 27 ? 5.203 14.328 -11.664 1 92.31 27 LYS B O 1
ATOM 1577 N N . LEU B 1 28 ? 5.348 12.586 -13.031 1 95.5 28 LEU B N 1
ATOM 1578 C CA . LEU B 1 28 ? 4.215 11.898 -12.422 1 95.5 28 LEU B CA 1
ATOM 1579 C C . LEU B 1 28 ? 4.504 11.562 -10.961 1 95.5 28 LEU B C 1
ATOM 1581 O O . LEU B 1 28 ? 3.664 11.789 -10.094 1 95.5 28 LEU B O 1
ATOM 1585 N N . TRP B 1 29 ? 5.652 11.016 -10.695 1 94.25 29 TRP B N 1
ATOM 1586 C CA . TRP B 1 29 ? 6.02 10.648 -9.328 1 94.25 29 TRP B CA 1
ATOM 1587 C C . TRP B 1 29 ? 6.195 11.891 -8.461 1 94.25 29 TRP B C 1
ATOM 1589 O O . TRP B 1 29 ? 5.82 11.891 -7.285 1 94.25 29 TRP B O 1
ATOM 1599 N N . GLU B 1 30 ? 6.727 12.992 -9 1 91.12 30 GLU B N 1
ATOM 1600 C CA . GLU B 1 30 ? 6.809 14.258 -8.281 1 91.12 30 GLU B CA 1
ATOM 1601 C C . GLU B 1 30 ? 5.422 14.773 -7.914 1 91.12 30 GLU B C 1
ATOM 1603 O O . GLU B 1 30 ? 5.219 15.297 -6.816 1 91.12 30 GLU B O 1
ATOM 1608 N N . ASN B 1 31 ? 4.547 14.633 -8.852 1 94.12 31 ASN B N 1
ATOM 1609 C CA . ASN B 1 31 ? 3.178 15.039 -8.562 1 94.12 31 ASN B CA 1
ATOM 1610 C C . ASN B 1 31 ? 2.572 14.227 -7.426 1 94.12 31 ASN B C 1
ATOM 1612 O O . ASN B 1 31 ? 1.878 14.773 -6.566 1 94.12 31 ASN B O 1
ATOM 1616 N N . GLU B 1 32 ? 2.818 12.906 -7.449 1 95.5 32 GLU B N 1
ATOM 1617 C CA . GLU B 1 32 ? 2.322 12.078 -6.355 1 95.5 32 GLU B CA 1
ATOM 1618 C C . GLU B 1 32 ? 2.936 12.5 -5.023 1 95.5 32 GLU B C 1
ATOM 1620 O O . GLU B 1 32 ? 2.262 12.477 -3.99 1 95.5 32 GLU B O 1
ATOM 1625 N N . HIS B 1 33 ? 4.199 12.867 -5.02 1 92.94 33 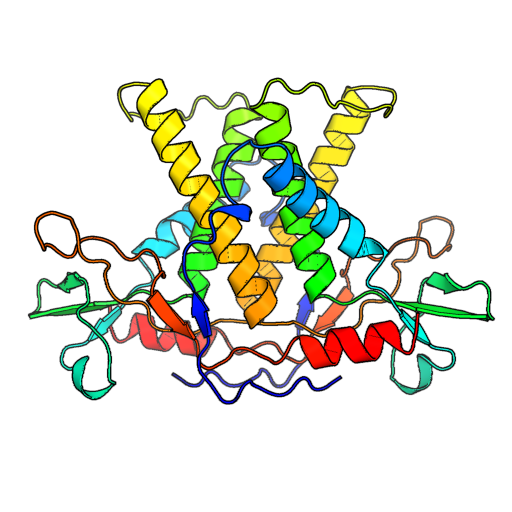HIS B N 1
ATOM 1626 C CA . HIS B 1 33 ? 4.855 13.406 -3.832 1 92.94 33 HIS B CA 1
ATOM 1627 C C . HIS B 1 33 ? 4.148 14.656 -3.328 1 92.94 33 HIS B C 1
ATOM 1629 O O . HIS B 1 33 ? 3.812 14.758 -2.145 1 92.94 33 HIS B O 1
ATOM 1635 N N . ARG B 1 34 ? 3.842 15.57 -4.211 1 93 34 ARG B N 1
ATOM 1636 C CA . ARG B 1 34 ? 3.227 16.844 -3.855 1 93 34 ARG B CA 1
ATOM 1637 C C . ARG B 1 34 ? 1.783 16.656 -3.402 1 93 34 ARG B C 1
ATOM 1639 O O . ARG B 1 34 ? 1.295 17.375 -2.537 1 93 34 ARG B O 1
ATOM 1646 N N . ASN B 1 35 ? 1.138 15.609 -3.945 1 91.5 35 ASN B N 1
ATOM 1647 C CA . ASN B 1 35 ? -0.256 15.336 -3.611 1 91.5 35 ASN B CA 1
ATOM 1648 C C . ASN B 1 35 ? -0.429 15.039 -2.123 1 91.5 35 ASN B C 1
ATOM 1650 O O . ASN B 1 35 ? -1.514 15.234 -1.571 1 91.5 35 ASN B O 1
ATOM 1654 N N . GLY B 1 36 ? 0.636 14.586 -1.475 1 90.38 36 GLY B N 1
ATOM 1655 C CA . GLY B 1 36 ? 0.575 14.391 -0.035 1 90.38 36 GLY B CA 1
ATOM 1656 C C . GLY B 1 36 ? 0.266 15.672 0.727 1 90.38 36 GLY B C 1
ATOM 1657 O O . GLY B 1 36 ? -0.284 15.625 1.829 1 90.38 36 GLY B O 1
ATOM 1658 N N . PHE B 1 37 ? 0.549 16.797 0.076 1 89.56 37 PHE B N 1
ATOM 1659 C CA . PHE B 1 37 ? 0.303 18.094 0.685 1 89.56 37 PHE B CA 1
ATOM 1660 C C . PHE B 1 37 ? -0.94 18.75 0.088 1 89.56 37 PHE B C 1
ATOM 1662 O O . PHE B 1 37 ? -1.798 19.25 0.819 1 89.56 37 PHE B O 1
ATOM 1669 N N . THR B 1 38 ? -1.046 18.688 -1.205 1 93.06 38 THR B N 1
ATOM 1670 C CA . THR B 1 38 ? -2.076 19.453 -1.897 1 93.06 38 THR B CA 1
ATOM 1671 C C . THR B 1 38 ? -3.43 18.75 -1.789 1 93.06 38 THR B C 1
ATOM 1673 O O . THR B 1 38 ? -4.477 19.406 -1.843 1 93.06 38 THR B O 1
ATOM 1676 N N . HIS B 1 39 ? -3.426 17.453 -1.702 1 96.31 39 HIS B N 1
ATOM 1677 C CA . HIS B 1 39 ? -4.68 16.719 -1.565 1 96.31 39 HIS B CA 1
ATOM 1678 C C . HIS B 1 39 ? -5.07 16.562 -0.099 1 96.31 39 HIS B C 1
ATOM 1680 O O . HIS B 1 39 ? -5.16 15.445 0.406 1 96.31 39 HIS B O 1
ATOM 1686 N N . SER B 1 40 ? -5.262 17.656 0.533 1 96.75 40 SER B N 1
ATOM 1687 C CA . SER B 1 40 ? -5.75 17.844 1.896 1 96.75 40 SER B CA 1
ATOM 1688 C C . SER B 1 40 ? -7.016 18.688 1.922 1 96.75 40 SER B C 1
ATOM 1690 O O . SER B 1 40 ? -7.445 19.203 0.888 1 96.75 40 SER B O 1
ATOM 1692 N N . PHE B 1 41 ? -7.68 18.703 3.117 1 96.81 41 PHE B N 1
ATOM 1693 C CA . PHE B 1 41 ? -8.93 19.453 3.17 1 96.81 41 PHE B CA 1
ATOM 1694 C C . PHE B 1 41 ? -9.094 20.141 4.516 1 96.81 41 PHE B C 1
ATOM 1696 O O . PHE B 1 41 ? -8.375 19.844 5.469 1 96.81 41 PHE B O 1
ATOM 1703 N N . VAL B 1 42 ? -9.945 21.141 4.547 1 97.25 42 VAL B N 1
ATOM 1704 C CA . VAL B 1 42 ? -10.18 21.953 5.73 1 97.25 42 VAL B CA 1
ATOM 1705 C C . VAL B 1 42 ? -11.617 21.75 6.219 1 97.25 42 VAL B C 1
ATOM 1707 O O . VAL B 1 42 ? -12.555 21.75 5.418 1 97.25 42 VAL B O 1
ATOM 1710 N N . ILE B 1 43 ? -11.711 21.547 7.461 1 95.25 43 ILE B N 1
ATOM 1711 C CA . ILE B 1 43 ? -13.023 21.5 8.094 1 95.25 43 ILE B CA 1
ATOM 1712 C C . ILE B 1 43 ? -13.07 22.469 9.266 1 95.25 43 ILE B C 1
ATOM 1714 O O . ILE B 1 43 ? -12.047 22.719 9.914 1 95.25 43 ILE B O 1
ATOM 1718 N N . HIS B 1 44 ? -14.266 22.984 9.539 1 95.88 44 HIS B N 1
ATOM 1719 C CA . HIS B 1 44 ? -14.406 24.031 10.547 1 95.88 44 HIS B CA 1
ATOM 1720 C C . HIS B 1 44 ? -14.914 23.453 11.867 1 95.88 44 HIS B C 1
ATOM 1722 O O . HIS B 1 44 ? -14.789 24.078 12.914 1 95.88 44 HIS B O 1
ATOM 1728 N N . ASN B 1 45 ? -15.5 22.219 11.828 1 95.38 45 ASN B N 1
ATOM 1729 C CA . ASN B 1 45 ? -16.047 21.594 13.031 1 95.38 45 ASN B CA 1
ATOM 1730 C C . ASN B 1 45 ? -15.5 20.172 13.211 1 95.38 45 ASN B C 1
ATOM 1732 O O . ASN B 1 45 ? -16.266 19.234 13.414 1 95.38 45 ASN B O 1
ATOM 1736 N N . PRO B 1 46 ? -14.195 20 13.25 1 95.38 46 PRO B N 1
ATOM 1737 C CA . PRO B 1 46 ? -13.625 18.656 13.258 1 95.38 46 PRO B CA 1
ATOM 1738 C C . PRO B 1 46 ? -14.008 17.859 14.516 1 95.38 46 PRO B C 1
ATOM 1740 O O . PRO B 1 46 ? -14.117 16.641 14.461 1 95.38 46 PRO B O 1
ATOM 1743 N N . ARG B 1 47 ? -14.219 18.594 15.625 1 95.94 47 ARG B N 1
ATOM 1744 C CA . ARG B 1 47 ? -14.539 17.891 16.875 1 95.94 47 ARG B CA 1
ATOM 1745 C C . ARG B 1 47 ? -15.891 17.188 16.766 1 95.94 47 ARG B C 1
ATOM 1747 O O . ARG B 1 47 ? -16.109 16.172 17.438 1 95.94 47 ARG B O 1
ATOM 1754 N N . ASP B 1 48 ? -16.766 17.625 15.906 1 95.06 48 ASP B N 1
ATOM 1755 C CA . ASP B 1 48 ? -18.062 16.984 15.688 1 95.06 48 ASP B CA 1
ATOM 1756 C C . ASP B 1 48 ? -17.875 15.57 15.133 1 95.06 48 ASP B C 1
ATOM 1758 O O . ASP B 1 48 ? -18.781 14.742 15.242 1 95.06 48 ASP B O 1
ATOM 1762 N N . TYR B 1 49 ? -16.766 15.32 14.586 1 92.25 49 TYR B N 1
ATOM 1763 C CA . TYR B 1 49 ? -16.516 14.023 13.953 1 92.25 49 TYR B CA 1
ATOM 1764 C C . TYR B 1 49 ? -15.531 13.195 14.781 1 92.25 49 TYR B C 1
ATOM 1766 O O . TYR B 1 49 ? -15.078 12.141 14.336 1 92.25 49 TYR B O 1
ATOM 1774 N N . GLY B 1 50 ? -15.148 13.742 15.93 1 92.94 50 GLY B N 1
ATOM 1775 C CA . GLY B 1 50 ? -14.234 13.023 16.797 1 92.94 50 GLY B CA 1
ATOM 1776 C C . GLY B 1 50 ? -12.781 13.18 16.406 1 92.94 50 GLY B C 1
ATOM 1777 O O . GLY B 1 50 ? -11.922 12.422 16.859 1 92.94 50 GLY B O 1
ATOM 1778 N N . PHE B 1 51 ? -12.516 14.172 15.547 1 95.62 51 PHE B N 1
ATOM 1779 C CA . PHE B 1 51 ? -11.141 14.383 15.102 1 95.62 51 PHE B CA 1
ATOM 1780 C C . PHE B 1 51 ? -10.359 15.18 16.141 1 95.62 51 PHE B C 1
ATOM 1782 O O . PHE B 1 51 ? -10.914 16.062 16.797 1 95.62 51 PHE B O 1
ATOM 1789 N N . GLN B 1 52 ? -9.078 14.828 16.266 1 96.31 52 GLN B N 1
ATOM 1790 C CA . GLN B 1 52 ? -8.172 15.711 17 1 96.31 52 GLN B CA 1
ATOM 1791 C C . GLN B 1 52 ? -7.781 16.922 16.156 1 96.31 52 GLN B C 1
ATOM 1793 O O . GLN B 1 52 ? -8.234 17.062 15.023 1 96.31 52 GLN B O 1
ATOM 1798 N N . LYS B 1 53 ? -6.957 17.75 16.766 1 97 53 LYS B N 1
ATOM 1799 C CA . LYS B 1 53 ? -6.645 19.031 16.125 1 97 53 LYS B CA 1
ATOM 1800 C C . LYS B 1 53 ? -5.84 18.812 14.844 1 97 53 LYS B C 1
ATOM 1802 O O . LYS B 1 53 ? -4.887 18.031 14.82 1 97 53 LYS B O 1
ATOM 1807 N N . GLY B 1 54 ? -6.289 19.469 13.789 1 97.69 54 GLY B N 1
ATOM 1808 C CA . GLY B 1 54 ? -5.535 19.516 12.539 1 97.69 54 GLY B CA 1
ATOM 1809 C C . GLY B 1 54 ? -4.562 20.672 12.477 1 97.69 54 GLY B C 1
ATOM 1810 O O . GLY B 1 54 ? -4.242 21.281 13.492 1 97.69 54 GLY B O 1
ATOM 1811 N N . ILE B 1 55 ? -3.998 20.875 11.289 1 97.25 55 ILE B N 1
ATOM 1812 C CA . ILE B 1 55 ? -3.162 22.047 11.047 1 97.25 55 ILE B CA 1
ATOM 1813 C C . ILE B 1 55 ? -4.039 23.297 10.93 1 97.25 55 ILE B C 1
ATOM 1815 O O . ILE B 1 55 ? -4.98 23.312 10.125 1 97.25 55 ILE B O 1
ATOM 1819 N N . PRO B 1 56 ? -3.691 24.297 11.688 1 96.5 56 PRO B N 1
ATOM 1820 C CA . PRO B 1 56 ? -4.504 25.5 11.555 1 96.5 56 PRO B CA 1
ATOM 1821 C C . PRO B 1 56 ? -4.523 26.047 10.133 1 96.5 56 PRO B C 1
ATOM 1823 O O . PRO B 1 56 ? -3.477 26.125 9.477 1 96.5 56 PRO B O 1
ATOM 1826 N N . ALA B 1 57 ? -5.758 26.406 9.711 1 95.5 57 ALA B N 1
ATOM 1827 C CA . ALA B 1 57 ? -5.914 26.984 8.375 1 95.5 57 ALA B CA 1
ATOM 1828 C C . ALA B 1 57 ? -6.188 28.484 8.461 1 95.5 57 ALA B C 1
ATOM 1830 O O . ALA B 1 57 ? -6.602 29 9.5 1 95.5 57 ALA B O 1
ATOM 1831 N N . LYS B 1 58 ? -5.957 29.188 7.336 1 90.69 58 LYS B N 1
ATOM 1832 C CA . LYS B 1 58 ? -6.102 30.641 7.285 1 90.69 58 LYS B CA 1
ATOM 1833 C C . LYS B 1 58 ? -7.555 31.062 7.488 1 90.69 58 LYS B C 1
ATOM 1835 O O . LYS B 1 58 ? -7.832 32.125 8.039 1 90.69 58 LYS B O 1
ATOM 1840 N N . ASN B 1 59 ? -8.469 30.266 7.125 1 89.5 59 ASN B N 1
ATOM 1841 C CA . ASN B 1 59 ? -9.875 30.641 7.172 1 89.5 59 ASN B CA 1
ATOM 1842 C C . ASN B 1 59 ? -10.523 30.219 8.484 1 89.5 59 ASN B C 1
ATOM 1844 O O . ASN B 1 59 ? -11.758 30.188 8.594 1 89.5 59 ASN B O 1
ATOM 1848 N N . GLY B 1 60 ? -9.695 29.859 9.461 1 91.62 60 GLY B N 1
ATOM 1849 C CA . GLY B 1 60 ? -10.219 29.531 10.781 1 91.62 60 GLY B CA 1
ATOM 1850 C C . GLY B 1 60 ? -10.5 28.047 10.961 1 91.62 60 GLY B C 1
ATOM 1851 O O . GLY B 1 60 ? -10.797 27.594 12.062 1 91.62 60 GLY B O 1
ATOM 1852 N N . GLY B 1 61 ? -10.484 27.266 9.938 1 96.5 61 GLY B N 1
ATOM 1853 C CA . GLY B 1 61 ? -10.641 25.828 10.047 1 96.5 61 GLY B CA 1
ATOM 1854 C C . GLY B 1 61 ? -9.336 25.094 10.328 1 96.5 61 GLY B C 1
ATOM 1855 O O . GLY B 1 61 ? -8.352 25.719 10.727 1 96.5 61 GLY B O 1
ATOM 1856 N N . GLU B 1 62 ? -9.445 23.797 10.359 1 97.75 62 GLU B N 1
ATOM 1857 C CA .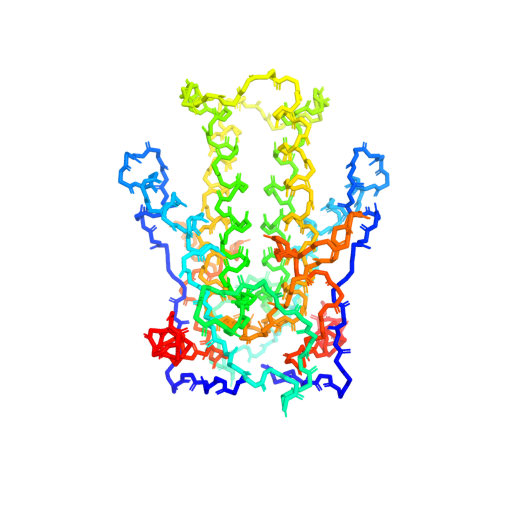 GLU B 1 62 ? -8.281 22.938 10.516 1 97.75 62 GLU B CA 1
ATOM 1858 C C . GLU B 1 62 ? -8.102 22.016 9.305 1 97.75 62 GLU B C 1
ATOM 1860 O O . GLU B 1 62 ? -9.078 21.516 8.75 1 97.75 62 GLU B O 1
ATOM 1865 N N . ARG B 1 63 ? -6.805 21.875 8.922 1 97.69 63 ARG B N 1
ATOM 1866 C CA . ARG B 1 63 ? -6.477 21.094 7.738 1 97.69 63 ARG B CA 1
ATOM 1867 C C . ARG B 1 63 ? -6.109 19.656 8.117 1 97.69 63 ARG B C 1
ATOM 1869 O O . ARG B 1 63 ? -5.402 19.438 9.094 1 97.69 63 ARG B O 1
ATOM 1876 N N . PHE B 1 64 ? -6.582 18.703 7.312 1 98 64 PHE B N 1
ATOM 1877 C CA . PHE B 1 64 ? -6.402 17.281 7.543 1 98 64 PHE B CA 1
ATOM 1878 C C . PHE B 1 64 ? -5.902 16.594 6.277 1 98 64 PHE B C 1
ATOM 1880 O O . PHE B 1 64 ? -6.16 17.062 5.168 1 98 64 PHE B O 1
ATOM 1887 N N . GLY B 1 65 ? -5.105 15.547 6.48 1 97.62 65 GLY B N 1
ATOM 1888 C CA . GLY B 1 65 ? -4.711 14.688 5.375 1 97.62 65 GLY B CA 1
ATOM 1889 C C . GLY B 1 65 ? -5.625 13.492 5.203 1 97.62 65 GLY B C 1
ATOM 1890 O O . GLY B 1 65 ? -6.516 13.258 6.023 1 97.62 65 GLY B O 1
ATOM 1891 N N . VAL B 1 66 ? -5.43 12.797 4.125 1 98.06 66 VAL B N 1
ATOM 1892 C CA . VAL B 1 66 ? -6.098 11.531 3.834 1 98.06 66 VAL B CA 1
ATOM 1893 C C . VAL B 1 66 ? -5.059 10.422 3.691 1 98.06 66 VAL B C 1
ATOM 1895 O O . VAL B 1 66 ? -4.066 10.578 2.973 1 98.06 66 VAL B O 1
ATOM 1898 N N . SER B 1 67 ? -5.305 9.328 4.289 1 98.44 67 SER B N 1
ATOM 1899 C CA . SER B 1 67 ? -4.328 8.242 4.367 1 98.44 67 SER B CA 1
ATOM 1900 C C . SER B 1 67 ? -3.926 7.762 2.979 1 98.44 67 SER B C 1
ATOM 1902 O O . SER B 1 67 ? -2.754 7.457 2.736 1 98.44 67 SER B O 1
ATOM 1904 N N . MET B 1 68 ? -4.82 7.648 2.023 1 98.56 68 MET B N 1
ATOM 1905 C CA . MET B 1 68 ? -4.473 7.18 0.686 1 98.56 68 MET B CA 1
ATOM 1906 C C . MET B 1 68 ? -3.396 8.07 0.064 1 98.56 68 MET B C 1
ATOM 1908 O O . MET B 1 68 ? -2.41 7.566 -0.478 1 98.56 68 MET B O 1
ATOM 1912 N N . TYR B 1 69 ? -3.576 9.344 0.161 1 98.38 69 TYR B N 1
ATOM 1913 C CA . TYR B 1 69 ? -2.613 10.258 -0.438 1 98.38 69 TYR B CA 1
ATOM 1914 C C . TYR B 1 69 ? -1.305 10.266 0.343 1 98.38 69 TYR B C 1
ATOM 1916 O O . TYR B 1 69 ? -0.23 10.445 -0.235 1 98.38 69 TYR B O 1
ATOM 1924 N N . HIS B 1 70 ? -1.397 10.102 1.65 1 98.25 70 HIS B N 1
ATOM 1925 C CA . HIS B 1 70 ? -0.185 9.922 2.443 1 98.25 70 HIS B CA 1
ATOM 1926 C C . HIS B 1 70 ? 0.608 8.711 1.978 1 98.25 70 HIS B C 1
ATOM 1928 O O . HIS B 1 70 ? 1.829 8.781 1.818 1 98.25 70 HIS B O 1
ATOM 1934 N N . GLN B 1 71 ? -0.095 7.605 1.76 1 98.62 71 GLN B N 1
ATOM 1935 C CA . GLN B 1 71 ? 0.536 6.387 1.267 1 98.62 71 GLN B CA 1
ATOM 1936 C C . GLN B 1 71 ? 1.206 6.621 -0.084 1 98.62 71 GLN B C 1
ATOM 1938 O O . GLN B 1 71 ? 2.355 6.227 -0.29 1 98.62 71 GLN B O 1
ATOM 1943 N N . LEU B 1 72 ? 0.486 7.262 -1.001 1 98.5 72 LEU B N 1
ATOM 1944 C CA . LEU B 1 72 ? 1.043 7.559 -2.316 1 98.5 72 LEU B CA 1
ATOM 1945 C C . LEU B 1 72 ? 2.232 8.508 -2.203 1 98.5 72 LEU B C 1
ATOM 1947 O O . LEU B 1 72 ? 3.223 8.352 -2.924 1 98.5 72 LEU B O 1
ATOM 1951 N N . HIS B 1 73 ? 2.152 9.477 -1.364 1 96.88 73 HIS B N 1
ATOM 1952 C CA . HIS B 1 73 ? 3.236 10.398 -1.057 1 96.88 73 HIS B CA 1
ATOM 1953 C C . HIS B 1 73 ? 4.477 9.656 -0.572 1 96.88 73 HIS B C 1
ATOM 1955 O O . HIS B 1 73 ? 5.586 9.922 -1.037 1 96.88 73 HIS B O 1
ATOM 1961 N N . CYS B 1 74 ? 4.246 8.742 0.368 1 96.94 74 CYS B N 1
ATOM 1962 C CA . CYS B 1 74 ? 5.344 7.93 0.882 1 96.94 74 CYS B CA 1
ATOM 1963 C C . CYS B 1 74 ? 5.973 7.094 -0.228 1 96.94 74 CYS B C 1
ATOM 1965 O O . CYS B 1 74 ? 7.199 7.02 -0.338 1 96.94 74 CYS B O 1
ATOM 1967 N N . LEU B 1 75 ? 5.133 6.445 -1.038 1 97.06 75 LEU B N 1
ATOM 1968 C CA . LEU B 1 75 ? 5.637 5.633 -2.141 1 97.06 75 LEU B CA 1
ATOM 1969 C C . LEU B 1 75 ? 6.465 6.477 -3.104 1 97.06 75 LEU B C 1
ATOM 1971 O O . LEU B 1 75 ? 7.523 6.043 -3.562 1 97.06 75 LEU B O 1
ATOM 1975 N N . ALA B 1 76 ? 6.016 7.672 -3.377 1 94.75 76 ALA B N 1
ATOM 1976 C CA . ALA B 1 76 ? 6.715 8.586 -4.277 1 94.75 76 ALA B CA 1
ATOM 1977 C C . ALA B 1 76 ? 8.07 8.992 -3.703 1 94.75 76 ALA B C 1
ATOM 1979 O O . ALA B 1 76 ? 9.055 9.086 -4.438 1 94.75 76 ALA B O 1
ATOM 1980 N N . ILE B 1 77 ? 8.133 9.266 -2.398 1 92.75 77 ILE B N 1
ATOM 1981 C CA . ILE B 1 77 ? 9.391 9.625 -1.753 1 92.75 77 ILE B CA 1
ATOM 1982 C C . ILE B 1 77 ? 10.398 8.492 -1.911 1 92.75 77 ILE B C 1
ATOM 1984 O O . ILE B 1 77 ? 11.547 8.719 -2.285 1 92.75 77 ILE B O 1
ATOM 1988 N N . ILE B 1 78 ? 9.961 7.262 -1.651 1 91.25 78 ILE B N 1
ATOM 1989 C CA . ILE B 1 78 ? 10.852 6.113 -1.791 1 91.25 78 ILE B CA 1
ATOM 1990 C C . ILE B 1 78 ? 11.32 6 -3.238 1 91.25 78 ILE B C 1
ATOM 1992 O O . ILE B 1 78 ? 12.5 5.742 -3.498 1 91.25 78 ILE B O 1
ATOM 1996 N N . HIS B 1 79 ? 10.359 6.141 -4.215 1 91.25 79 HIS B N 1
ATOM 1997 C CA . HIS B 1 79 ? 10.695 6.086 -5.633 1 91.25 79 HIS B CA 1
ATOM 1998 C C . HIS B 1 79 ? 11.766 7.113 -5.984 1 91.25 79 HIS B C 1
ATOM 2000 O O . HIS B 1 79 ? 12.75 6.785 -6.652 1 91.25 79 HIS B O 1
ATOM 2006 N N . MET B 1 80 ? 11.562 8.359 -5.555 1 86.19 80 MET B N 1
ATOM 2007 C CA . MET B 1 80 ? 12.461 9.453 -5.887 1 86.19 80 MET B CA 1
ATOM 2008 C C . MET B 1 80 ? 13.844 9.227 -5.285 1 86.19 80 MET B C 1
ATOM 2010 O O . MET B 1 80 ? 14.859 9.508 -5.93 1 86.19 80 MET B O 1
ATOM 2014 N N . VAL B 1 81 ? 13.883 8.758 -4.078 1 81.94 81 VAL B N 1
ATOM 2015 C CA . VAL B 1 81 ? 15.164 8.5 -3.436 1 81.94 81 VAL B CA 1
ATOM 2016 C C . VAL B 1 81 ? 15.883 7.363 -4.156 1 81.94 81 VAL B C 1
ATOM 2018 O O . VAL B 1 81 ? 17.094 7.418 -4.367 1 81.94 81 VAL B O 1
ATOM 2021 N N . TYR B 1 82 ? 15.18 6.328 -4.492 1 78.5 82 TYR B N 1
ATOM 2022 C CA . TYR B 1 82 ? 15.734 5.191 -5.219 1 78.5 82 TYR B CA 1
ATOM 2023 C C . TYR B 1 82 ? 16.328 5.633 -6.551 1 78.5 82 TYR B C 1
ATOM 2025 O O . TYR B 1 82 ? 17.469 5.281 -6.875 1 78.5 82 TYR B O 1
ATOM 2033 N N . PHE B 1 83 ? 15.688 6.387 -7.379 1 74.81 83 PHE B N 1
ATOM 2034 C CA . PHE B 1 83 ? 16.109 6.707 -8.734 1 74.81 83 PHE B CA 1
ATOM 2035 C C . PHE B 1 83 ? 17.062 7.902 -8.734 1 74.81 83 PHE B C 1
ATOM 2037 O O . PHE B 1 83 ? 17.828 8.086 -9.672 1 74.81 83 PHE B O 1
ATOM 2044 N N . ASN B 1 84 ? 16.922 8.828 -7.781 1 66 84 ASN B N 1
ATOM 2045 C CA . ASN B 1 84 ? 17.953 9.852 -7.668 1 66 84 ASN B CA 1
ATOM 2046 C C . ASN B 1 84 ? 19.312 9.242 -7.324 1 66 84 ASN B C 1
ATOM 2048 O O . ASN B 1 84 ? 20.344 9.742 -7.766 1 66 84 ASN B O 1
ATOM 2052 N N . GLN B 1 85 ? 19.297 8.352 -6.539 1 56.72 85 GLN B N 1
ATOM 2053 C CA . GLN B 1 85 ? 20.531 7.656 -6.219 1 56.72 85 GLN B CA 1
ATOM 2054 C C . GLN B 1 85 ? 21.078 6.902 -7.43 1 56.72 85 GLN B C 1
ATOM 2056 O O . GLN B 1 85 ? 22.281 6.762 -7.594 1 56.72 85 GLN B O 1
ATOM 2061 N N . THR B 1 86 ? 20.188 6.445 -8.258 1 49.28 86 THR B N 1
ATOM 2062 C CA . THR B 1 86 ? 20.656 5.629 -9.375 1 49.28 86 THR B CA 1
ATOM 2063 C C . THR B 1 86 ? 20.938 6.5 -10.594 1 49.28 86 THR B C 1
ATOM 2065 O O . THR B 1 86 ? 21.781 6.16 -11.422 1 49.28 86 THR B O 1
ATOM 2068 N N . ASP B 1 87 ? 19.953 7.379 -11.008 1 48.72 87 ASP B N 1
ATOM 2069 C CA . ASP B 1 87 ? 20.141 8.141 -12.234 1 48.72 87 ASP B CA 1
ATOM 2070 C C . ASP B 1 87 ? 21.156 9.266 -12.031 1 48.72 87 ASP B C 1
ATOM 2072 O O . ASP B 1 87 ? 21.438 10.031 -12.953 1 48.72 87 ASP B O 1
ATOM 2076 N N . ASN B 1 88 ? 22.156 9.047 -11.344 1 42.19 88 ASN B N 1
ATOM 2077 C CA . ASN B 1 88 ? 23.141 10.125 -11.242 1 42.19 88 ASN B CA 1
ATOM 2078 C C . ASN B 1 88 ? 22.484 11.492 -11.258 1 42.19 88 ASN B C 1
ATOM 2080 O O . ASN B 1 88 ? 23.109 12.492 -11.586 1 42.19 88 ASN B O 1
ATOM 2084 N N . HIS B 1 89 ? 21.25 11.539 -11.414 1 39.62 89 HIS B N 1
ATOM 2085 C CA . HIS B 1 89 ? 20.641 12.859 -11.516 1 39.62 89 HIS B CA 1
ATOM 2086 C C . HIS B 1 89 ? 20.688 13.594 -10.18 1 39.62 89 HIS B C 1
ATOM 2088 O O . HIS B 1 89 ? 20.281 13.039 -9.148 1 39.62 89 HIS B O 1
ATOM 2094 N N . GLN B 1 90 ? 21.688 14.305 -10 1 36.28 90 GLN B N 1
ATOM 2095 C CA . GLN B 1 90 ? 22 15.305 -8.984 1 36.28 90 GLN B CA 1
ATOM 2096 C C . GLN B 1 90 ? 20.766 16.141 -8.648 1 36.28 90 GLN B C 1
ATOM 2098 O O . GLN B 1 90 ? 20.703 17.328 -8.977 1 36.28 90 GLN B O 1
ATOM 2103 N N . HIS B 1 91 ? 19.656 15.766 -8.953 1 35.66 91 HIS B N 1
ATOM 2104 C CA . HIS B 1 91 ? 18.734 16.828 -8.57 1 35.66 91 HIS B CA 1
ATOM 2105 C C . HIS B 1 91 ? 18.734 17.047 -7.062 1 35.66 91 HIS B C 1
ATOM 2107 O O . HIS B 1 91 ? 17.859 16.547 -6.355 1 35.66 91 HIS B O 1
ATOM 2113 N N . ARG B 1 92 ? 19.797 16.875 -6.508 1 38.09 92 ARG B N 1
ATOM 2114 C CA . ARG B 1 92 ? 19.984 17.344 -5.141 1 38.09 92 ARG B CA 1
ATOM 2115 C C . ARG B 1 92 ? 19.531 18.797 -4.996 1 38.09 92 ARG B C 1
ATOM 2117 O O . ARG B 1 92 ? 20.234 19.719 -5.41 1 38.09 92 ARG B O 1
ATOM 2124 N N . ARG B 1 93 ? 18.344 19.141 -5.219 1 37.56 93 ARG B N 1
ATOM 2125 C CA . ARG B 1 93 ? 18.172 20.531 -4.82 1 37.56 93 ARG B CA 1
ATOM 2126 C C . ARG B 1 93 ? 18.891 20.828 -3.514 1 37.56 93 ARG B C 1
ATOM 2128 O O . ARG B 1 93 ? 19.375 19.906 -2.848 1 37.56 93 ARG B O 1
ATOM 2135 N N . GLY B 1 94 ? 18.5 22.141 -2.969 1 33.66 94 GLY B N 1
ATOM 2136 C CA . GLY B 1 94 ? 19.016 23.141 -2.043 1 33.66 94 GLY B CA 1
ATOM 2137 C C . GLY B 1 94 ? 19.172 22.625 -0.627 1 33.66 94 GLY B C 1
ATOM 2138 O O . GLY B 1 94 ? 19.234 23.391 0.325 1 33.66 94 GLY B O 1
ATOM 2139 N N . LEU B 1 95 ? 18.75 21.375 -0.374 1 38.53 95 LEU B N 1
ATOM 2140 C CA . LEU B 1 95 ? 18.859 21.312 1.079 1 38.53 95 LEU B CA 1
ATOM 2141 C C . LEU B 1 95 ? 20.312 21.344 1.514 1 38.53 95 LEU B C 1
ATOM 2143 O O . LEU B 1 95 ? 21.188 20.812 0.811 1 38.53 95 LEU B O 1
ATOM 2147 N N . SER B 1 96 ? 20.688 22.219 2.309 1 39.22 96 SER B N 1
ATOM 2148 C CA . SER B 1 96 ? 22 22.547 2.826 1 39.22 96 SER B CA 1
ATOM 2149 C C . SER B 1 96 ? 22.859 21.281 2.969 1 39.22 96 SER B C 1
ATOM 2151 O O . SER B 1 96 ? 23.469 20.828 1.996 1 39.22 96 SER B O 1
ATOM 2153 N N . SER B 1 97 ? 23.172 20.859 4.426 1 43.94 97 SER B N 1
ATOM 2154 C CA . SER B 1 97 ? 24.297 19.953 4.59 1 43.94 97 SER B CA 1
ATOM 2155 C C . SER B 1 97 ? 23.938 18.531 4.18 1 43.94 97 SER B C 1
ATOM 2157 O O . SER B 1 97 ? 22.812 18.078 4.441 1 43.94 97 SER B O 1
ATOM 2159 N N . LEU B 1 98 ? 24.516 17.859 3.188 1 45.16 98 LEU B N 1
ATOM 2160 C CA . LEU B 1 98 ? 24.422 16.516 2.598 1 45.16 98 LEU B CA 1
ATOM 2161 C C . LEU B 1 98 ? 24.047 15.484 3.65 1 45.16 98 LEU B C 1
ATOM 2163 O O . LEU B 1 98 ? 23.25 14.586 3.389 1 45.16 98 LEU B O 1
ATOM 2167 N N . GLU B 1 99 ? 24.703 15.672 4.734 1 45.34 99 GLU B N 1
ATOM 2168 C CA . GLU B 1 99 ? 24.516 14.695 5.809 1 45.34 99 GLU B CA 1
ATOM 2169 C C . GLU B 1 99 ? 23.125 14.789 6.406 1 45.34 99 GLU B C 1
ATOM 2171 O O . GLU B 1 99 ? 22.484 13.766 6.672 1 45.34 99 GLU B O 1
ATOM 2176 N N . ASP B 1 100 ? 22.703 16 6.754 1 45.41 100 ASP B N 1
ATOM 2177 C CA . ASP B 1 100 ? 21.391 16.219 7.375 1 45.41 100 ASP B CA 1
ATOM 2178 C C . ASP B 1 100 ? 20.266 15.805 6.426 1 45.41 100 ASP B C 1
ATOM 2180 O O . ASP B 1 100 ? 19.281 15.219 6.852 1 45.41 100 ASP B O 1
ATOM 2184 N N . MET B 1 101 ? 20.531 15.953 5.172 1 48.44 101 MET B N 1
ATOM 2185 C CA . MET B 1 101 ? 19.547 15.578 4.16 1 48.44 101 MET B CA 1
ATOM 2186 C C . MET B 1 101 ? 19.422 14.062 4.062 1 48.44 101 MET B C 1
ATOM 2188 O O . MET B 1 101 ? 18.312 13.531 3.926 1 48.44 101 MET B O 1
ATOM 2192 N N . THR B 1 102 ? 20.656 13.609 4.285 1 53.41 102 THR B N 1
ATOM 2193 C CA . THR B 1 102 ? 20.688 12.156 4.176 1 53.41 102 THR B CA 1
ATOM 2194 C C . THR B 1 102 ? 19.906 11.508 5.316 1 53.41 102 THR B C 1
ATOM 2196 O O . THR B 1 102 ? 19.125 10.578 5.094 1 53.41 102 THR B O 1
ATOM 2199 N N . LEU B 1 103 ? 20.172 12.172 6.512 1 49.47 103 LEU B N 1
ATOM 2200 C CA . LEU B 1 103 ? 19.5 11.594 7.676 1 49.47 103 LEU B CA 1
ATOM 2201 C C . LEU B 1 103 ? 18 11.852 7.629 1 49.47 103 LEU B C 1
ATOM 2203 O O . LEU B 1 103 ? 17.203 10.969 7.938 1 49.47 103 LEU B O 1
ATOM 2207 N N . LEU B 1 104 ? 17.625 13.023 7.305 1 52.59 104 LEU B N 1
ATOM 2208 C CA . LEU B 1 104 ? 16.219 13.367 7.188 1 52.59 104 LEU B CA 1
ATOM 2209 C C . LEU B 1 104 ? 15.531 12.508 6.125 1 52.59 104 LEU B C 1
ATOM 2211 O O . LEU B 1 104 ? 14.406 12.047 6.32 1 52.59 104 LEU B O 1
ATOM 2215 N N . ASN B 1 105 ? 16.406 12.289 5.215 1 59.56 105 ASN B N 1
ATOM 2216 C CA . ASN B 1 105 ? 15.883 11.438 4.152 1 59.56 105 ASN B CA 1
ATOM 2217 C C . ASN B 1 105 ? 15.688 10 4.629 1 59.56 105 ASN B C 1
ATOM 2219 O O . ASN B 1 105 ? 14.672 9.375 4.336 1 59.56 105 ASN B O 1
ATOM 2223 N N . LEU B 1 106 ? 16.672 9.688 5.461 1 62.91 106 LEU B N 1
ATOM 2224 C CA . LEU B 1 106 ? 16.594 8.312 5.953 1 62.91 106 LEU B CA 1
ATOM 2225 C C . LEU B 1 106 ? 15.406 8.133 6.883 1 62.91 106 LEU B C 1
ATOM 2227 O O . LEU B 1 106 ? 14.664 7.16 6.762 1 62.91 106 LEU B O 1
ATOM 2231 N N . LEU B 1 107 ? 15.203 9.133 7.734 1 71 107 LEU B N 1
ATOM 2232 C CA . LEU B 1 107 ? 14.094 9.031 8.68 1 71 107 LEU B CA 1
ATOM 2233 C C . LEU B 1 107 ? 12.758 9.086 7.953 1 71 107 LEU B C 1
ATOM 2235 O O . LEU B 1 107 ? 11.812 8.375 8.32 1 71 107 LEU B O 1
ATOM 2239 N N . HIS B 1 108 ? 12.781 9.867 6.98 1 78.62 108 HIS B N 1
ATOM 2240 C CA . HIS B 1 108 ? 11.555 9.984 6.199 1 78.62 108 HIS B CA 1
ATOM 2241 C C . HIS B 1 108 ? 11.266 8.695 5.434 1 78.62 108 HIS B C 1
ATOM 2243 O O . HIS B 1 108 ? 10.133 8.211 5.426 1 78.62 108 HIS B O 1
ATOM 2249 N N . VAL B 1 109 ? 12.289 8.094 4.977 1 88.31 109 VAL B N 1
ATOM 2250 C CA . VAL B 1 109 ? 12.117 6.867 4.203 1 88.31 109 VAL B CA 1
ATOM 2251 C C . VAL B 1 109 ? 11.711 5.723 5.129 1 88.31 109 VAL B C 1
ATOM 2253 O O . VAL B 1 109 ? 10.859 4.902 4.777 1 88.31 109 VAL B O 1
ATOM 2256 N N . GLU B 1 110 ? 12.289 5.719 6.34 1 91.81 110 GLU B N 1
ATOM 2257 C CA . GLU B 1 110 ? 11.914 4.699 7.316 1 91.81 110 GLU B CA 1
ATOM 2258 C C . GLU B 1 110 ? 10.453 4.832 7.727 1 91.81 110 GLU B C 1
ATOM 2260 O O . GLU B 1 110 ? 9.75 3.832 7.887 1 91.81 110 GLU B O 1
ATOM 2265 N N . HIS B 1 111 ? 10.008 6.039 7.969 1 94.81 111 HIS B N 1
ATOM 2266 C CA . HIS B 1 111 ? 8.594 6.301 8.227 1 94.81 111 HIS B CA 1
ATOM 2267 C C . HIS B 1 111 ? 7.715 5.719 7.129 1 94.81 111 HIS B C 1
ATOM 2269 O O . HIS B 1 111 ? 6.715 5.059 7.414 1 94.81 111 HIS B O 1
ATOM 2275 N N . CYS B 1 112 ? 8.109 6 5.914 1 96.62 112 CYS B N 1
ATOM 2276 C CA . CYS B 1 112 ? 7.32 5.582 4.762 1 96.62 112 CYS B CA 1
ATOM 2277 C C . CYS B 1 112 ? 7.207 4.062 4.699 1 96.62 112 CYS B C 1
ATOM 2279 O O . CYS B 1 112 ? 6.117 3.527 4.484 1 96.62 112 CYS B O 1
ATOM 2281 N N . PHE B 1 113 ? 8.32 3.336 4.898 1 96.06 113 PHE B N 1
ATOM 2282 C CA . PHE B 1 113 ? 8.289 1.88 4.84 1 96.06 113 PHE B CA 1
ATOM 2283 C C . PHE B 1 113 ? 7.375 1.314 5.918 1 96.06 113 PHE B C 1
ATOM 2285 O O . PHE B 1 113 ? 6.555 0.434 5.648 1 96.06 113 PHE B O 1
ATOM 2292 N N . ASP B 1 114 ? 7.551 1.779 7.137 1 97.56 114 ASP B N 1
ATOM 2293 C CA . ASP B 1 114 ? 6.73 1.283 8.234 1 97.56 114 ASP B CA 1
ATOM 2294 C C . ASP B 1 114 ? 5.258 1.632 8.023 1 97.56 114 ASP B C 1
ATOM 2296 O O . ASP B 1 114 ? 4.379 0.804 8.266 1 97.56 114 ASP B O 1
ATOM 2300 N N . TYR B 1 115 ? 4.973 2.824 7.59 1 98.44 115 TYR B N 1
ATOM 2301 C CA . TYR B 1 115 ? 3.607 3.285 7.363 1 98.44 115 TYR B CA 1
ATOM 2302 C C . TYR B 1 115 ? 2.93 2.467 6.273 1 98.44 115 TYR B C 1
ATOM 2304 O O . TYR B 1 115 ? 1.808 1.988 6.453 1 98.44 115 TYR B O 1
ATOM 2312 N N . LEU B 1 116 ? 3.631 2.238 5.125 1 98.69 116 LEU B N 1
ATOM 2313 C CA . LEU B 1 116 ? 3.078 1.467 4.02 1 98.69 116 LEU B CA 1
ATOM 2314 C C . LEU B 1 116 ? 2.859 0.014 4.426 1 98.69 116 LEU B C 1
ATOM 2316 O O . LEU B 1 116 ? 1.866 -0.603 4.031 1 98.69 116 LEU B O 1
ATOM 2320 N N . ARG B 1 117 ? 3.803 -0.567 5.195 1 98.62 117 ARG B N 1
ATOM 2321 C CA . ARG B 1 117 ? 3.641 -1.931 5.688 1 98.62 117 ARG B CA 1
ATOM 2322 C C . ARG B 1 117 ? 2.334 -2.082 6.461 1 98.62 117 ARG B C 1
ATOM 2324 O O . ARG B 1 117 ? 1.566 -3.016 6.215 1 98.62 117 ARG B O 1
ATOM 2331 N N . GLN B 1 118 ? 2.1 -1.182 7.363 1 98.75 118 GLN B N 1
ATOM 2332 C CA . GLN B 1 118 ? 0.89 -1.226 8.18 1 98.75 118 GLN B CA 1
ATOM 2333 C C . GLN B 1 118 ? -0.355 -0.986 7.332 1 98.75 118 GLN B C 1
ATOM 2335 O O . GLN B 1 118 ? -1.387 -1.631 7.535 1 98.75 118 GLN B O 1
ATOM 2340 N N . ALA B 1 119 ? -0.271 -0.09 6.367 1 98.88 119 ALA B N 1
ATOM 2341 C CA . ALA B 1 119 ? -1.409 0.197 5.496 1 98.88 119 ALA B CA 1
ATOM 2342 C C . ALA B 1 119 ? -1.777 -1.021 4.656 1 98.88 119 ALA B C 1
ATOM 2344 O O . ALA B 1 119 ? -2.959 -1.31 4.453 1 98.88 119 ALA B O 1
ATOM 2345 N N . ILE B 1 120 ? -0.753 -1.742 4.121 1 98.81 120 ILE B N 1
ATOM 2346 C CA . ILE B 1 120 ? -0.976 -2.938 3.314 1 98.81 120 ILE B CA 1
ATOM 2347 C C . ILE B 1 120 ? -1.678 -4.004 4.152 1 98.81 120 ILE B C 1
ATOM 2349 O O . ILE B 1 120 ? -2.635 -4.629 3.695 1 98.81 120 ILE B O 1
ATOM 2353 N N . GLN B 1 121 ? -1.217 -4.188 5.379 1 98.62 121 GLN B N 1
ATOM 2354 C CA . GLN B 1 121 ? -1.847 -5.152 6.273 1 98.62 121 GLN B CA 1
ATOM 2355 C C . GLN B 1 121 ? -3.273 -4.734 6.621 1 98.62 121 GLN B C 1
ATOM 2357 O O . GLN B 1 121 ? -4.168 -5.578 6.715 1 98.62 121 GLN B O 1
ATOM 2362 N N . CYS B 1 122 ? -3.457 -3.445 6.832 1 98.69 122 CYS B N 1
ATOM 2363 C CA . CYS B 1 122 ? -4.785 -2.924 7.133 1 98.69 122 CYS B CA 1
ATOM 2364 C C . CYS B 1 122 ? -5.754 -3.203 5.988 1 98.69 122 CYS B C 1
ATOM 2366 O O . CYS B 1 122 ? -6.875 -3.656 6.215 1 98.69 122 CYS B O 1
ATOM 2368 N N . SER B 1 123 ? -5.379 -2.887 4.742 1 98.12 123 SER B N 1
ATOM 2369 C CA . SER B 1 123 ? -6.23 -3.109 3.58 1 98.12 123 SER B CA 1
ATOM 2370 C C . SER B 1 123 ? -6.52 -4.594 3.381 1 98.12 123 SER B C 1
ATOM 2372 O O . SER B 1 123 ? -7.629 -4.973 3.002 1 98.12 123 SER B O 1
ATOM 2374 N N . ALA B 1 124 ? -5.457 -5.426 3.602 1 98.25 124 ALA B N 1
ATOM 2375 C CA . ALA B 1 124 ? -5.527 -6.883 3.512 1 98.25 124 ALA B CA 1
ATOM 2376 C C . ALA B 1 124 ? -6.207 -7.32 2.217 1 98.25 124 ALA B C 1
ATOM 2378 O O . ALA B 1 124 ? -7.148 -8.117 2.24 1 98.25 124 ALA B O 1
ATOM 2379 N N . ASP B 1 125 ? -5.75 -6.797 1.074 1 98.06 125 ASP B N 1
ATOM 2380 C CA . ASP B 1 125 ? -6.289 -7.191 -0.222 1 98.06 125 ASP B CA 1
ATOM 2381 C C . ASP B 1 125 ? -6.195 -8.703 -0.42 1 98.06 125 ASP B C 1
ATOM 2383 O O . ASP B 1 125 ? -5.105 -9.234 -0.625 1 98.06 125 ASP B O 1
ATOM 2387 N N . SER B 1 126 ? -7.309 -9.398 -0.42 1 97.81 126 SER B N 1
ATOM 2388 C CA . SER B 1 126 ? -7.344 -10.852 -0.448 1 97.81 126 SER B CA 1
ATOM 2389 C C . SER B 1 126 ? -7.523 -11.375 -1.87 1 97.81 126 SER B C 1
ATOM 2391 O O . SER B 1 126 ? -7.91 -12.531 -2.07 1 97.81 126 SER B O 1
ATOM 2393 N N . THR B 1 127 ? -7.32 -10.547 -2.836 1 97.62 127 THR B N 1
ATOM 2394 C CA . THR B 1 127 ? -7.414 -10.984 -4.227 1 97.62 127 THR B CA 1
ATOM 2395 C C . THR B 1 127 ? -6.492 -12.172 -4.484 1 97.62 127 THR B C 1
ATOM 2397 O O . THR B 1 127 ? -5.312 -12.141 -4.125 1 97.62 127 THR B O 1
ATOM 2400 N N . VAL B 1 128 ? -7.074 -13.188 -5.102 1 97.38 128 VAL B N 1
ATOM 2401 C CA . VAL B 1 128 ? -6.301 -14.359 -5.496 1 97.38 128 VAL B CA 1
ATOM 2402 C C . VAL B 1 128 ? -5.594 -14.086 -6.82 1 97.38 128 VAL B C 1
ATOM 2404 O O . VAL B 1 128 ? -6.227 -13.672 -7.797 1 97.38 128 VAL B O 1
ATOM 2407 N N . GLU B 1 129 ? -4.332 -14.367 -6.84 1 97.88 129 GLU B N 1
ATOM 2408 C CA . GLU B 1 129 ? -3.553 -14.102 -8.047 1 97.88 129 GLU B CA 1
ATOM 2409 C C . GLU B 1 129 ? -3.074 -15.406 -8.688 1 97.88 129 GLU B C 1
ATOM 2411 O O . GLU B 1 129 ? -2.443 -16.234 -8.031 1 97.88 129 GLU B O 1
ATOM 2416 N N . TRP B 1 130 ? -3.4 -15.586 -9.93 1 97.94 130 TRP B N 1
ATOM 2417 C CA . TRP B 1 130 ? -3 -16.766 -10.68 1 97.94 130 TRP B CA 1
ATOM 2418 C C . TRP B 1 130 ? -1.695 -16.516 -11.43 1 97.94 130 TRP B C 1
ATOM 2420 O O . TRP B 1 130 ? -1.185 -15.398 -11.445 1 97.94 130 TRP B O 1
ATOM 2430 N N . ALA B 1 131 ? -1.184 -17.547 -12.094 1 97.38 131 ALA B N 1
ATOM 2431 C CA . ALA B 1 131 ? 0.14 -17.516 -12.711 1 97.38 131 ALA B CA 1
ATOM 2432 C C . ALA B 1 131 ? 0.11 -16.781 -14.047 1 97.38 131 ALA B C 1
ATOM 2434 O O . ALA B 1 131 ? -0.847 -16.906 -14.812 1 97.38 131 ALA B O 1
ATOM 2435 N N . ARG B 1 132 ? 1.146 -15.977 -14.242 1 95.44 132 ARG B N 1
ATOM 2436 C CA . ARG B 1 132 ? 1.332 -15.445 -15.586 1 95.44 132 ARG B CA 1
ATOM 2437 C C . ARG B 1 132 ? 1.746 -16.547 -16.562 1 95.44 132 ARG B C 1
ATOM 2439 O O . ARG B 1 132 ? 2.256 -17.578 -16.156 1 95.44 132 ARG B O 1
ATOM 2446 N N . VAL B 1 133 ? 1.478 -16.328 -17.859 1 94.44 133 VAL B N 1
ATOM 2447 C CA . VAL B 1 133 ? 1.901 -17.266 -18.891 1 94.44 133 VAL B CA 1
ATOM 2448 C C . VAL B 1 133 ? 3.271 -16.859 -19.422 1 94.44 133 VAL B C 1
ATOM 2450 O O . VAL B 1 133 ? 3.422 -15.781 -20.016 1 94.44 133 VAL B O 1
ATOM 2453 N N . GLU B 1 134 ? 4.211 -17.781 -19.25 1 92.88 134 GLU B N 1
ATOM 2454 C CA . GLU B 1 134 ? 5.547 -17.531 -19.797 1 92.88 134 GLU B CA 1
ATOM 2455 C C . GLU B 1 134 ? 5.566 -17.656 -21.312 1 92.88 134 GLU B C 1
ATOM 2457 O O . GLU B 1 134 ? 4.602 -18.125 -21.906 1 92.88 134 GLU B O 1
ATOM 2462 N N . GLU B 1 135 ? 6.691 -17.25 -21.922 1 91.38 135 GLU B N 1
ATOM 2463 C CA . GLU B 1 135 ? 6.824 -17.328 -23.375 1 91.38 135 GLU B CA 1
ATOM 2464 C C . GLU B 1 135 ? 6.684 -18.766 -23.875 1 91.38 135 GLU B C 1
ATOM 2466 O O . GLU B 1 135 ? 6.137 -19 -24.953 1 91.38 135 GLU B O 1
ATOM 2471 N N . ASN B 1 136 ? 7.16 -19.672 -23.156 1 94 136 ASN B N 1
ATOM 2472 C CA . ASN B 1 136 ? 7.113 -21.078 -23.562 1 94 136 ASN B CA 1
ATOM 2473 C C . ASN B 1 136 ? 5.793 -21.734 -23.156 1 94 136 ASN B C 1
ATOM 2475 O O . ASN B 1 136 ? 5.645 -22.953 -23.25 1 94 136 ASN B O 1
ATOM 2479 N N . GLY B 1 137 ? 4.879 -20.938 -22.578 1 93 137 GLY B N 1
ATOM 2480 C CA . GLY B 1 137 ? 3.557 -21.438 -22.219 1 93 137 GLY B CA 1
ATOM 2481 C C . GLY B 1 137 ? 3.469 -21.938 -20.797 1 93 137 GLY B C 1
ATOM 2482 O O . GLY B 1 137 ? 2.375 -22.203 -20.297 1 93 137 GLY B O 1
ATOM 2483 N N . LYS B 1 138 ? 4.625 -22.062 -20.172 1 93.25 138 LYS B N 1
ATOM 2484 C CA . LYS B 1 138 ? 4.645 -22.578 -18.797 1 93.25 138 LYS B CA 1
ATOM 2485 C C . LYS B 1 138 ? 4.203 -21.516 -17.797 1 93.25 138 LYS B C 1
ATOM 2487 O O . LYS B 1 138 ? 4.18 -20.328 -18.125 1 93.25 138 LYS B O 1
ATOM 2492 N N . ARG B 1 139 ? 3.715 -21.984 -16.703 1 95 139 ARG B N 1
ATOM 2493 C CA . ARG B 1 139 ? 3.307 -21.125 -15.586 1 95 139 ARG B CA 1
ATOM 2494 C C . ARG B 1 139 ? 4.211 -21.328 -14.375 1 95 139 ARG B C 1
ATOM 2496 O O . ARG B 1 139 ? 4.141 -22.375 -13.711 1 95 139 ARG B O 1
ATOM 2503 N N . LYS B 1 140 ? 5.031 -20.297 -14.117 1 92 140 LYS B N 1
ATOM 2504 C CA . LYS B 1 140 ? 6.062 -20.484 -13.102 1 92 140 LYS B CA 1
ATOM 2505 C C . LYS B 1 140 ? 6.031 -19.359 -12.07 1 92 140 LYS B C 1
ATOM 2507 O O . LYS B 1 140 ? 6.59 -19.5 -10.984 1 92 140 LYS B O 1
ATOM 2512 N N . GLN B 1 141 ? 5.348 -18.25 -12.477 1 93 141 GLN B N 1
ATOM 2513 C CA . GLN B 1 141 ? 5.402 -17.078 -11.609 1 93 141 GLN B CA 1
ATOM 2514 C C . GLN B 1 141 ? 4.043 -16.375 -11.539 1 93 141 GLN B C 1
ATOM 2516 O O . GLN B 1 141 ? 3.221 -16.516 -12.445 1 93 141 GLN B O 1
ATOM 2521 N N . VAL B 1 142 ? 3.824 -15.727 -10.414 1 95.62 142 VAL B N 1
ATOM 2522 C CA . VAL B 1 142 ? 2.676 -14.852 -10.203 1 95.62 142 VAL B CA 1
ATOM 2523 C C . VAL B 1 142 ? 3.137 -13.391 -10.164 1 95.62 142 VAL B C 1
ATOM 2525 O O . VAL B 1 142 ? 3.969 -13.023 -9.336 1 95.62 142 VAL B O 1
ATOM 2528 N N . ASP B 1 143 ? 2.67 -12.57 -11.086 1 95.75 143 ASP B N 1
ATOM 2529 C CA . ASP B 1 143 ? 3.111 -11.18 -11.086 1 95.75 143 ASP B CA 1
ATOM 2530 C C . ASP B 1 143 ? 1.955 -10.234 -10.758 1 95.75 143 ASP B C 1
ATOM 2532 O O . ASP B 1 143 ? 2.154 -9.031 -10.617 1 95.75 143 ASP B O 1
ATOM 2536 N N . GLY B 1 144 ? 0.731 -10.75 -10.609 1 97.62 144 GLY B N 1
ATOM 2537 C CA . GLY B 1 144 ? -0.421 -9.977 -10.172 1 97.62 144 GLY B CA 1
ATOM 2538 C C . GLY B 1 144 ? -1.072 -9.188 -11.289 1 97.62 144 GLY B C 1
ATOM 2539 O O . GLY B 1 144 ? -2.127 -8.578 -11.094 1 97.62 144 GLY B O 1
ATOM 2540 N N . TRP B 1 145 ? -0.419 -9.141 -12.523 1 97.81 145 TRP B N 1
ATOM 2541 C CA . TRP B 1 145 ? -1.009 -8.422 -13.648 1 97.81 145 TRP B CA 1
ATOM 2542 C C . TRP B 1 145 ? -2.162 -9.219 -14.258 1 97.81 145 TRP B C 1
ATOM 2544 O O . TRP B 1 145 ? -2.139 -10.453 -14.258 1 97.81 145 TRP B O 1
ATOM 2554 N N . GLY B 1 146 ? -3.152 -8.508 -14.758 1 97.25 146 GLY B N 1
ATOM 2555 C CA . GLY B 1 146 ? -4.27 -9.133 -15.445 1 97.25 146 GLY B CA 1
ATOM 2556 C C . GLY B 1 146 ? -5.262 -9.789 -14.5 1 97.25 146 GLY B C 1
ATOM 2557 O O . GLY B 1 146 ? -6.141 -10.531 -14.93 1 97.25 146 GLY B O 1
ATOM 2558 N N . VAL B 1 147 ? -5.133 -9.602 -13.242 1 97.5 147 VAL B N 1
ATOM 2559 C CA . VAL B 1 147 ? -5.996 -10.195 -12.234 1 97.5 147 VAL B CA 1
ATOM 2560 C C . VAL B 1 147 ? -7.059 -9.188 -11.797 1 97.5 147 VAL B C 1
ATOM 2562 O O . VAL B 1 147 ? -6.742 -8.031 -11.5 1 97.5 147 VAL B O 1
ATOM 2565 N N . PRO B 1 148 ? -8.336 -9.562 -11.773 1 97.12 148 PRO B N 1
ATOM 2566 C CA . PRO B 1 148 ? -9.383 -8.641 -11.352 1 97.12 148 PRO B CA 1
ATOM 2567 C C . PRO B 1 148 ? -9.445 -8.461 -9.844 1 97.12 148 PRO B C 1
ATOM 2569 O O . PRO B 1 148 ? -9.477 -9.445 -9.102 1 97.12 148 PRO B O 1
ATOM 2572 N N . HIS B 1 149 ? -9.422 -7.254 -9.406 1 97.81 149 HIS B N 1
ATOM 2573 C CA . HIS B 1 149 ? -9.648 -6.875 -8.016 1 97.81 149 HIS B CA 1
ATOM 2574 C C . HIS B 1 149 ? -11.07 -6.383 -7.801 1 97.81 149 HIS B C 1
ATOM 2576 O O . HIS B 1 149 ? -11.469 -5.352 -8.352 1 97.81 149 HIS B O 1
ATOM 2582 N N . TYR B 1 150 ? -11.852 -7.047 -6.988 1 95.75 150 TYR B N 1
ATOM 2583 C CA . TYR B 1 150 ? -13.266 -6.734 -6.82 1 95.75 150 TYR B CA 1
ATOM 2584 C C . TYR B 1 150 ? -13.492 -5.883 -5.578 1 95.75 150 TYR B C 1
ATOM 2586 O O . TYR B 1 150 ? -14.602 -5.375 -5.359 1 95.75 150 TYR B O 1
ATOM 2594 N N . GLY B 1 151 ? -12.508 -5.641 -4.82 1 94.81 151 GLY B N 1
ATOM 2595 C CA . GLY B 1 151 ? -12.68 -4.91 -3.576 1 94.81 151 GLY B CA 1
ATOM 2596 C C . GLY B 1 151 ? -12.18 -3.479 -3.648 1 94.81 151 GLY B C 1
ATOM 2597 O O . GLY B 1 151 ? -11.977 -2.834 -2.619 1 94.81 151 GLY B O 1
ATOM 2598 N N . CYS B 1 152 ? -12.023 -2.939 -4.875 1 98.06 152 CYS B N 1
ATOM 2599 C CA . CYS B 1 152 ? -11.5 -1.585 -5.012 1 98.06 152 CYS B CA 1
A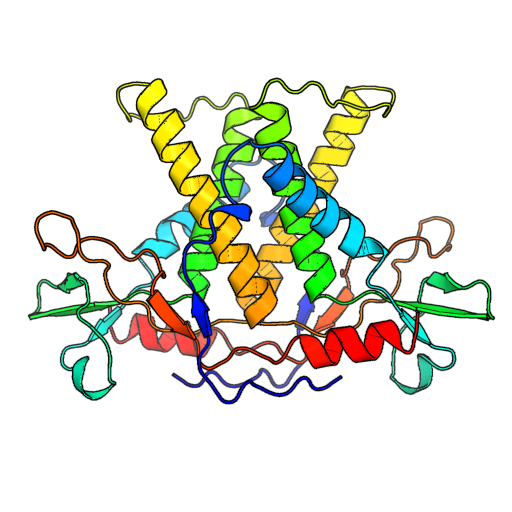TOM 2600 C C . CYS B 1 152 ? -12.594 -0.553 -4.766 1 98.06 152 CYS B C 1
ATOM 2602 O O . CYS B 1 152 ? -13.742 -0.744 -5.176 1 98.06 152 CYS B O 1
ATOM 2604 N N . LYS B 1 153 ? -12.211 0.507 -4.137 1 98 153 LYS B N 1
ATOM 2605 C CA . LYS B 1 153 ? -13.141 1.582 -3.805 1 98 153 LYS B CA 1
ATOM 2606 C C . LYS B 1 153 ? -13.102 2.689 -4.852 1 98 153 LYS B C 1
ATOM 2608 O O . LYS B 1 153 ? -12.148 2.779 -5.633 1 98 153 LYS B O 1
ATOM 2613 N N . ASP B 1 154 ? -14.141 3.475 -4.848 1 98.19 154 ASP B N 1
ATOM 2614 C CA . ASP B 1 154 ? -14.258 4.566 -5.809 1 98.19 154 ASP B CA 1
ATOM 2615 C C . ASP B 1 154 ? -13.523 5.812 -5.316 1 98.19 154 ASP B C 1
ATOM 2617 O O . ASP B 1 154 ? -14.102 6.641 -4.613 1 98.19 154 ASP B O 1
ATOM 2621 N N . VAL B 1 155 ? -12.328 6.035 -5.82 1 97.69 155 VAL B N 1
ATOM 2622 C CA . VAL B 1 155 ? -11.438 7.098 -5.359 1 97.69 155 VAL B CA 1
ATOM 2623 C C . VAL B 1 155 ? -12.047 8.461 -5.691 1 97.69 155 VAL B C 1
ATOM 2625 O O . VAL B 1 155 ? -11.719 9.461 -5.055 1 97.69 155 VAL B O 1
ATOM 2628 N N . ARG B 1 156 ? -12.945 8.57 -6.668 1 97.31 156 ARG B N 1
ATOM 2629 C CA . ARG B 1 156 ? -13.547 9.844 -7.062 1 97.31 156 ARG B CA 1
ATOM 2630 C C . ARG B 1 156 ? -14.312 10.477 -5.906 1 97.31 156 ARG B C 1
ATOM 2632 O O . ARG B 1 156 ? -14.414 11.695 -5.816 1 97.31 156 ARG B O 1
ATOM 2639 N N . VAL B 1 157 ? -14.844 9.664 -5.062 1 97.5 157 VAL B N 1
ATOM 2640 C CA . VAL B 1 157 ? -15.578 10.172 -3.908 1 97.5 157 VAL B CA 1
ATOM 2641 C C . VAL B 1 157 ? -14.648 10.977 -3.01 1 97.5 157 VAL B C 1
ATOM 2643 O O . VAL B 1 157 ? -15.023 12.039 -2.516 1 97.5 157 VAL B O 1
ATOM 2646 N N . ILE B 1 158 ? -13.445 10.438 -2.752 1 97.5 158 ILE B N 1
ATOM 2647 C CA . ILE B 1 158 ? -12.445 11.141 -1.949 1 97.5 158 ILE B CA 1
ATOM 2648 C C . ILE B 1 158 ? -12.031 12.43 -2.652 1 97.5 158 ILE B C 1
ATOM 2650 O O . ILE B 1 158 ? -11.969 13.492 -2.029 1 97.5 158 ILE B O 1
ATOM 2654 N N . GLU B 1 159 ? -11.75 12.328 -3.926 1 97.19 159 GLU B N 1
ATOM 2655 C CA . GLU B 1 159 ? -11.312 13.477 -4.711 1 97.19 159 GLU B CA 1
ATOM 2656 C C . GLU B 1 159 ? -12.359 14.586 -4.703 1 97.19 159 GLU B C 1
ATOM 2658 O O . GLU B 1 159 ? -12.031 15.758 -4.535 1 97.19 159 GLU B O 1
ATOM 2663 N N . ASP B 1 160 ? -13.578 14.219 -4.902 1 96.88 160 ASP B N 1
ATOM 2664 C CA . ASP B 1 160 ? -14.672 15.188 -4.895 1 96.88 160 ASP B CA 1
ATOM 2665 C C . ASP B 1 160 ? -14.789 15.875 -3.537 1 96.88 160 ASP B C 1
ATOM 2667 O O . ASP B 1 160 ? -15.008 17.078 -3.463 1 96.88 160 ASP B O 1
ATOM 2671 N N . PHE B 1 161 ? -14.789 15.094 -2.523 1 97.19 161 PHE B N 1
ATOM 2672 C CA . PHE B 1 161 ? -14.867 15.656 -1.182 1 97.19 161 PHE B CA 1
ATOM 2673 C C . PHE B 1 161 ? -13.766 16.688 -0.954 1 97.19 161 PHE B C 1
ATOM 2675 O O . PHE B 1 161 ? -14.023 17.781 -0.463 1 97.19 161 PHE B O 1
ATOM 2682 N N . ILE B 1 162 ? -12.477 16.297 -1.312 1 97 162 ILE B N 1
ATOM 2683 C CA . ILE B 1 162 ? -11.336 17.172 -1.124 1 97 162 ILE B CA 1
ATOM 2684 C C . ILE B 1 162 ? -11.539 18.453 -1.932 1 97 162 ILE B C 1
ATOM 2686 O O . ILE B 1 162 ? -11.305 19.562 -1.428 1 97 162 ILE B O 1
ATOM 2690 N N . ALA B 1 163 ? -11.945 18.359 -3.156 1 95.88 163 ALA B N 1
ATOM 2691 C CA . ALA B 1 163 ? -12.156 19.516 -4.031 1 95.88 163 ALA B CA 1
ATOM 2692 C C . ALA B 1 163 ? -13.156 20.484 -3.422 1 95.88 163 ALA B C 1
ATOM 2694 O O . ALA B 1 163 ? -13.039 21.703 -3.6 1 95.88 163 ALA B O 1
ATOM 2695 N N . GLN B 1 164 ? -14.117 20.016 -2.645 1 95.19 164 GLN B N 1
ATOM 2696 C CA . GLN B 1 164 ? -15.18 20.844 -2.07 1 95.19 164 GLN B CA 1
ATOM 2697 C C . GLN B 1 164 ? -14.734 21.469 -0.753 1 95.19 164 GLN B C 1
ATOM 2699 O O . GLN B 1 164 ? -15.391 22.391 -0.245 1 95.19 164 GLN B O 1
ATOM 2704 N N . HIS B 1 165 ? -13.633 21.016 -0.22 1 94.12 165 HIS B N 1
ATOM 2705 C CA . HIS B 1 165 ? -13.258 21.453 1.118 1 94.12 165 HIS B CA 1
ATOM 2706 C C . HIS B 1 165 ? -11.797 21.906 1.159 1 94.12 165 HIS B C 1
ATOM 2708 O O . HIS B 1 165 ? -11.109 21.703 2.166 1 94.12 165 HIS B O 1
ATOM 2714 N N . GLN B 1 166 ? -11.242 22.391 0.087 1 87.62 166 GLN B N 1
ATOM 2715 C CA . GLN B 1 166 ? -9.844 22.781 0.037 1 87.62 166 GLN B CA 1
ATOM 2716 C C . GLN B 1 166 ? -9.625 24.109 0.752 1 87.62 166 GLN B C 1
ATOM 2718 O O . GLN B 1 166 ? -10.523 24.953 0.793 1 87.62 166 GLN B O 1
#

Organism: NCBI:txid1955775

Nearest PDB structures (foldseek):
  6jni-assembly3_E  TM=2.942E-01  e=5.186E+00  Pseudomonas putida
  8jxk-assembly2_B  TM=2.723E-01  e=3.583E+00  Mycobacterium tuberculosis H37Rv
  6jni-assembly3_E  TM=2.944E-01  e=4.099E+00  Pseudomonas putida
  8jxk-assembly2_B  TM=2.724E-01  e=3.409E+00  Mycobacterium tuberculosis H37Rv